Protein AF-F8N5K2-F1 (afdb_monomer)

Structure (mmCIF, N/CA/C/O backbone):
data_AF-F8N5K2-F1
#
_entry.id   AF-F8N5K2-F1
#
loop_
_atom_site.group_PDB
_atom_site.id
_atom_site.type_symbol
_atom_site.label_atom_id
_atom_site.label_alt_id
_atom_site.label_comp_id
_atom_site.label_asym_id
_atom_site.label_entity_id
_atom_site.label_seq_id
_atom_site.pdbx_PDB_ins_code
_atom_site.Cartn_x
_atom_site.Cartn_y
_atom_site.Cartn_z
_atom_site.occupancy
_atom_site.B_iso_or_equiv
_atom_site.auth_seq_id
_atom_site.auth_comp_id
_atom_site.auth_asym_id
_atom_site.auth_atom_id
_atom_site.pdbx_PDB_model_num
ATOM 1 N N . MET A 1 1 ? 37.096 -21.411 -0.081 1.00 42.12 1 MET A N 1
ATOM 2 C CA . MET A 1 1 ? 35.671 -21.009 -0.052 1.00 42.12 1 MET A CA 1
ATOM 3 C C . MET A 1 1 ? 35.555 -19.671 -0.767 1.00 42.12 1 MET A C 1
ATOM 5 O O . MET A 1 1 ? 36.236 -18.747 -0.350 1.00 42.12 1 MET A O 1
ATOM 9 N N . LEU A 1 2 ? 34.796 -19.576 -1.864 1.00 41.06 2 LEU A N 1
ATOM 10 C CA . LEU A 1 2 ? 34.645 -18.312 -2.604 1.00 41.06 2 LEU A CA 1
ATOM 11 C C . LEU A 1 2 ? 33.871 -17.275 -1.761 1.00 41.06 2 LEU A C 1
ATOM 13 O O . LEU A 1 2 ? 32.899 -17.662 -1.101 1.00 41.06 2 LEU A O 1
ATOM 17 N N . PRO A 1 3 ? 34.275 -15.991 -1.763 1.00 46.59 3 PRO A N 1
ATOM 18 C CA . PRO A 1 3 ? 33.660 -14.942 -0.953 1.00 46.59 3 PRO A CA 1
ATOM 19 C C . PRO A 1 3 ? 32.184 -14.699 -1.317 1.00 46.59 3 PRO A C 1
ATOM 21 O O . PRO A 1 3 ? 31.779 -14.737 -2.479 1.00 46.59 3 PRO A O 1
ATOM 24 N N . THR A 1 4 ? 31.361 -14.396 -0.307 1.00 50.34 4 THR A N 1
ATOM 25 C CA . THR A 1 4 ? 29.892 -14.223 -0.381 1.00 50.34 4 THR A CA 1
ATOM 26 C C . THR A 1 4 ? 29.423 -13.220 -1.448 1.00 50.34 4 THR A C 1
ATOM 28 O O . THR A 1 4 ? 28.337 -13.373 -2.006 1.00 50.34 4 THR A O 1
ATOM 31 N N . LYS A 1 5 ? 30.258 -12.228 -1.783 1.00 49.16 5 LYS A N 1
ATOM 32 C CA . LYS A 1 5 ? 29.985 -11.201 -2.802 1.00 49.16 5 LYS A CA 1
ATOM 33 C C . LYS A 1 5 ? 30.043 -11.760 -4.233 1.00 49.16 5 LYS A C 1
ATOM 35 O O . LYS A 1 5 ? 29.192 -11.423 -5.048 1.00 49.16 5 LYS A O 1
ATOM 40 N N . GLU A 1 6 ? 30.981 -12.664 -4.525 1.00 46.34 6 GLU A N 1
ATOM 41 C CA . GLU A 1 6 ? 31.108 -13.303 -5.847 1.00 46.34 6 GLU A CA 1
ATOM 42 C C . GLU A 1 6 ? 29.973 -14.298 -6.109 1.00 46.34 6 GLU A C 1
ATOM 44 O O . GLU A 1 6 ? 29.457 -14.374 -7.223 1.00 46.34 6 GLU A O 1
ATOM 49 N N . ARG A 1 7 ? 29.500 -14.997 -5.066 1.00 46.44 7 ARG A N 1
ATOM 50 C CA . ARG A 1 7 ? 28.319 -15.874 -5.158 1.00 46.44 7 ARG A CA 1
ATOM 51 C C . ARG A 1 7 ? 27.033 -15.107 -5.483 1.00 46.44 7 ARG A C 1
ATOM 53 O O . ARG A 1 7 ? 26.230 -15.602 -6.266 1.00 46.44 7 ARG A O 1
ATOM 60 N N . GLN A 1 8 ? 26.848 -13.906 -4.929 1.00 50.59 8 GLN A N 1
ATOM 61 C CA . GLN A 1 8 ? 25.701 -13.049 -5.262 1.00 50.59 8 GLN A CA 1
ATOM 62 C C . GLN A 1 8 ? 25.769 -12.516 -6.700 1.00 50.59 8 GLN A C 1
ATOM 64 O O . GLN A 1 8 ? 24.761 -12.548 -7.397 1.00 50.59 8 GLN A O 1
ATOM 69 N N . VAL A 1 9 ? 26.947 -12.102 -7.181 1.00 52.88 9 VAL A N 1
ATOM 70 C CA . VAL A 1 9 ? 27.122 -11.622 -8.568 1.00 52.88 9 VAL A CA 1
ATOM 71 C C . VAL A 1 9 ? 26.893 -12.738 -9.598 1.00 52.88 9 VAL A C 1
ATOM 73 O O . VAL A 1 9 ? 26.306 -12.485 -10.647 1.00 52.88 9 VAL A O 1
ATOM 76 N N . LEU A 1 10 ? 27.306 -13.975 -9.296 1.00 51.31 10 LEU A N 1
ATOM 77 C CA . LEU A 1 10 ? 27.068 -15.143 -10.155 1.00 51.31 10 LEU A CA 1
ATOM 78 C C . LEU A 1 10 ? 25.594 -15.585 -10.166 1.00 51.31 10 LEU A C 1
ATOM 80 O O . LEU A 1 10 ? 25.088 -15.976 -11.216 1.00 51.31 10 LEU A O 1
ATOM 84 N N . ALA A 1 11 ? 24.895 -15.498 -9.030 1.00 52.75 11 ALA A N 1
ATOM 85 C CA . ALA A 1 11 ? 23.459 -15.783 -8.949 1.00 52.75 11 ALA A CA 1
ATOM 86 C C . ALA A 1 11 ? 22.611 -14.716 -9.671 1.00 52.75 11 ALA A C 1
ATOM 88 O O . ALA A 1 11 ? 21.637 -15.052 -10.346 1.00 52.75 11 ALA A O 1
ATOM 89 N N . ASP A 1 12 ? 23.024 -13.447 -9.593 1.00 54.62 12 ASP A N 1
ATOM 90 C CA . ASP A 1 12 ? 22.383 -12.314 -10.272 1.00 54.62 12 ASP A CA 1
ATOM 91 C C . ASP A 1 12 ? 22.439 -12.415 -11.810 1.00 54.62 12 ASP A C 1
ATOM 93 O O . ASP A 1 12 ? 21.572 -11.878 -12.492 1.00 54.62 12 ASP A O 1
ATOM 97 N N . ASP A 1 13 ? 23.435 -13.108 -12.372 1.00 61.25 13 ASP A N 1
ATOM 98 C CA . ASP A 1 13 ? 23.540 -13.335 -13.822 1.00 61.25 13 ASP A CA 1
ATOM 99 C C . ASP A 1 13 ? 22.667 -14.486 -14.336 1.00 61.25 13 ASP A C 1
ATOM 101 O O . ASP A 1 13 ? 22.412 -14.575 -15.539 1.00 61.25 13 ASP A O 1
ATOM 105 N N . ALA A 1 14 ? 22.225 -15.379 -13.448 1.00 64.75 14 ALA A N 1
ATOM 106 C CA . ALA A 1 14 ? 21.477 -16.575 -13.818 1.00 64.75 14 ALA A CA 1
ATOM 107 C C . ALA A 1 14 ? 19.953 -16.372 -13.774 1.00 64.75 14 ALA A C 1
ATOM 109 O O . ALA A 1 14 ? 19.229 -17.065 -14.492 1.00 64.75 14 ALA A O 1
ATOM 110 N N . MET A 1 15 ? 19.463 -15.439 -12.952 1.00 81.69 15 MET A N 1
ATOM 111 C CA . MET A 1 15 ? 18.032 -15.222 -12.725 1.00 81.69 15 MET A CA 1
ATOM 112 C C . MET A 1 15 ? 17.470 -14.087 -13.587 1.00 81.69 15 MET A C 1
ATOM 114 O O . MET A 1 15 ? 18.088 -13.036 -13.740 1.00 81.69 15 MET A O 1
ATOM 118 N N . GLU A 1 16 ? 16.262 -14.277 -14.121 1.00 89.19 16 GLU A N 1
ATOM 119 C CA . GLU A 1 16 ? 15.533 -13.196 -14.786 1.00 89.19 16 GLU A CA 1
ATOM 120 C C . GLU A 1 16 ? 15.052 -12.165 -13.765 1.00 89.19 16 GLU A C 1
ATOM 122 O O . GLU A 1 16 ? 14.306 -12.495 -12.841 1.00 89.19 16 GLU A O 1
ATOM 127 N N . GLN A 1 17 ? 15.431 -10.907 -13.972 1.00 92.00 17 GLN A N 1
ATOM 128 C CA . GLN A 1 17 ? 15.022 -9.772 -13.146 1.00 92.00 17 GLN A CA 1
ATOM 129 C C . GLN A 1 17 ? 14.557 -8.624 -14.043 1.00 92.00 17 GLN A C 1
ATOM 131 O O . GLN A 1 1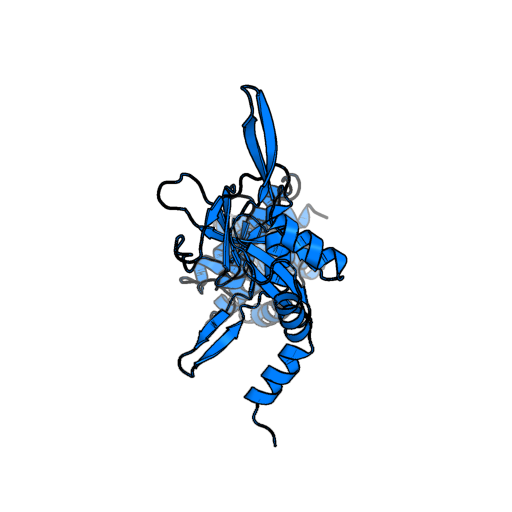7 ? 14.847 -8.604 -15.243 1.00 92.00 17 GLN A O 1
ATOM 136 N N . TRP A 1 18 ? 13.831 -7.661 -13.474 1.00 95.06 18 TRP A N 1
ATOM 137 C CA . TRP A 1 18 ? 13.492 -6.431 -14.183 1.00 95.06 18 TRP A CA 1
ATOM 138 C C . TRP A 1 18 ? 14.654 -5.440 -14.150 1.00 95.06 18 TRP A C 1
ATOM 140 O O . TRP A 1 18 ? 15.177 -5.099 -13.088 1.00 95.06 18 TRP A O 1
ATOM 150 N N . TYR A 1 19 ? 15.003 -4.932 -15.324 1.00 94.69 19 TYR A N 1
ATOM 151 C CA . TYR A 1 19 ? 15.977 -3.875 -15.553 1.00 94.69 19 TYR A CA 1
ATOM 152 C C . TYR A 1 19 ? 15.343 -2.730 -16.342 1.00 94.69 19 TYR A C 1
ATOM 154 O O . TYR A 1 19 ? 14.226 -2.831 -16.857 1.00 94.69 19 TYR A O 1
ATOM 162 N N . VAL A 1 20 ? 16.083 -1.629 -16.449 1.00 94.94 20 VAL A N 1
ATOM 163 C CA . VAL A 1 20 ? 15.631 -0.422 -17.139 1.00 94.94 20 VAL A CA 1
ATOM 164 C C . VAL A 1 20 ? 16.650 -0.003 -18.177 1.00 94.94 20 VAL A C 1
ATOM 166 O O . VAL A 1 20 ? 17.814 0.240 -17.861 1.00 94.94 20 VAL A O 1
ATOM 169 N N . PHE A 1 21 ? 16.192 0.143 -19.409 1.00 95.38 21 PHE A N 1
ATOM 170 C CA . PHE A 1 21 ? 16.928 0.834 -20.448 1.00 95.38 21 PHE A CA 1
ATOM 171 C C . PHE A 1 21 ? 16.571 2.318 -20.451 1.00 95.38 21 PHE A C 1
ATOM 173 O O . PHE A 1 21 ? 15.399 2.687 -20.528 1.00 95.38 21 PHE A O 1
ATOM 180 N N . ALA A 1 22 ? 17.598 3.160 -20.397 1.00 93.12 22 ALA A N 1
ATOM 181 C CA . ALA A 1 22 ? 17.507 4.560 -20.765 1.00 93.12 22 ALA A CA 1
ATOM 182 C C . ALA A 1 22 ? 17.611 4.676 -22.291 1.00 93.12 22 ALA A C 1
ATOM 184 O O . ALA A 1 22 ? 18.547 4.146 -22.898 1.00 93.12 22 ALA A O 1
ATOM 185 N N . VAL A 1 23 ? 16.641 5.358 -22.894 1.00 93.75 23 VAL A N 1
ATOM 186 C CA . VAL A 1 23 ? 16.503 5.511 -24.342 1.00 93.75 23 VAL A CA 1
ATOM 187 C C . VAL A 1 23 ? 16.498 6.987 -24.718 1.00 93.75 23 VAL A C 1
ATOM 189 O O . VAL A 1 23 ? 15.772 7.787 -24.130 1.00 93.75 23 VAL A O 1
ATOM 192 N N . SER A 1 24 ? 17.275 7.344 -25.734 1.00 91.12 24 SER A N 1
ATOM 193 C CA . SER A 1 24 ? 17.323 8.704 -26.280 1.00 91.12 24 SER A CA 1
ATOM 194 C C . SER A 1 24 ? 16.452 8.850 -27.535 1.00 91.12 24 SER A C 1
ATOM 196 O O . SER A 1 24 ? 16.069 7.868 -28.170 1.00 91.12 24 SER A O 1
ATOM 198 N N . TYR A 1 25 ? 16.141 10.095 -27.915 1.00 88.38 25 TYR A N 1
ATOM 199 C CA . TYR A 1 25 ? 15.449 10.440 -29.172 1.00 88.38 25 TYR A CA 1
ATOM 200 C C . TYR A 1 25 ? 14.079 9.773 -29.390 1.00 88.38 25 TYR A C 1
ATOM 202 O O . TYR A 1 25 ? 13.690 9.512 -30.526 1.00 88.38 25 TYR A O 1
ATOM 210 N N . ARG A 1 26 ? 13.325 9.521 -28.311 1.00 86.94 26 ARG A N 1
ATOM 211 C CA . ARG A 1 26 ? 11.970 8.938 -28.358 1.00 86.94 26 ARG A CA 1
ATOM 212 C C . ARG A 1 26 ? 11.887 7.586 -29.090 1.00 86.94 26 ARG A C 1
ATOM 214 O O . ARG A 1 26 ? 10.913 7.278 -29.776 1.00 86.94 26 ARG A O 1
ATOM 221 N N . LYS A 1 27 ? 12.944 6.779 -28.964 1.00 92.38 27 LYS A N 1
ATOM 222 C CA . LYS A 1 27 ? 13.046 5.433 -29.546 1.00 92.38 27 LYS A CA 1
ATOM 223 C C . LYS A 1 27 ? 12.497 4.340 -28.626 1.00 92.38 27 LYS A C 1
ATOM 225 O O . LYS A 1 27 ? 12.848 3.172 -28.791 1.00 92.38 27 LYS A O 1
ATOM 230 N N . GLU A 1 28 ? 11.656 4.679 -27.645 1.00 94.56 28 GLU A N 1
ATOM 231 C CA . GLU A 1 28 ? 11.168 3.729 -26.639 1.00 94.56 28 GLU A CA 1
ATOM 232 C C . GLU A 1 28 ? 10.322 2.633 -27.300 1.00 94.56 28 GLU A C 1
ATOM 234 O O . GLU A 1 28 ? 10.575 1.448 -27.097 1.00 94.56 28 GLU A O 1
ATOM 239 N N . ILE A 1 29 ? 9.368 3.016 -28.157 1.00 93.06 29 ILE A N 1
ATOM 240 C CA . ILE A 1 29 ? 8.475 2.072 -28.852 1.00 93.06 29 ILE A CA 1
ATOM 241 C C . ILE A 1 29 ? 9.270 1.141 -29.777 1.00 93.06 29 ILE A C 1
ATOM 243 O O . ILE A 1 29 ? 9.044 -0.068 -29.766 1.00 93.06 29 ILE A O 1
ATOM 247 N N . GLU A 1 30 ? 10.221 1.685 -30.544 1.00 94.19 30 GLU A N 1
ATOM 248 C CA . GLU A 1 30 ? 11.096 0.897 -31.425 1.00 94.19 30 GLU A CA 1
ATOM 249 C C . GLU A 1 30 ? 11.942 -0.096 -30.615 1.00 94.19 30 GLU A C 1
ATOM 251 O O . GLU A 1 30 ? 11.976 -1.282 -30.942 1.00 94.19 30 GLU A O 1
ATOM 256 N N . THR A 1 31 ? 12.534 0.361 -29.506 1.00 94.31 31 THR A N 1
ATOM 257 C CA . THR A 1 31 ? 13.299 -0.482 -28.575 1.00 94.31 31 THR A CA 1
ATOM 258 C C . THR A 1 31 ? 12.445 -1.614 -28.005 1.00 94.31 31 THR A C 1
ATOM 260 O O . THR A 1 31 ? 12.863 -2.769 -28.034 1.00 94.31 31 THR A O 1
ATOM 263 N N . ARG A 1 32 ? 11.231 -1.320 -27.514 1.00 94.88 32 ARG A N 1
ATOM 264 C CA . ARG A 1 32 ? 10.306 -2.343 -26.993 1.00 94.88 32 ARG A CA 1
ATOM 265 C C . ARG A 1 32 ? 9.954 -3.371 -28.062 1.00 94.88 32 ARG A C 1
ATOM 267 O O . ARG A 1 32 ? 9.923 -4.562 -27.762 1.00 94.88 32 ARG A O 1
ATOM 274 N N . ASN A 1 33 ? 9.687 -2.929 -29.289 1.00 95.06 33 ASN A N 1
ATOM 275 C CA . ASN A 1 33 ? 9.345 -3.830 -30.384 1.00 95.06 33 ASN A CA 1
ATOM 276 C C . ASN A 1 33 ? 10.531 -4.745 -30.739 1.00 95.06 33 ASN A C 1
ATOM 278 O O . ASN A 1 33 ? 10.329 -5.945 -30.902 1.00 95.06 33 ASN A O 1
ATOM 282 N N . GLU A 1 34 ? 11.763 -4.221 -30.788 1.00 95.56 34 GLU A N 1
ATOM 283 C CA . GLU A 1 34 ? 12.964 -5.036 -31.034 1.00 95.56 34 GLU A CA 1
ATOM 284 C C . GLU A 1 34 ? 13.225 -6.036 -29.894 1.00 95.56 34 GLU A C 1
ATOM 286 O O . GLU A 1 34 ? 13.521 -7.201 -30.157 1.00 95.56 34 GLU A O 1
ATOM 291 N N . LEU A 1 35 ? 13.066 -5.611 -28.636 1.00 94.81 35 LEU A N 1
ATOM 292 C CA . LEU A 1 35 ? 13.170 -6.485 -27.462 1.00 94.81 35 LEU A CA 1
ATOM 293 C C . LEU A 1 35 ? 12.152 -7.629 -27.518 1.00 94.81 35 LEU A C 1
ATOM 295 O O . LEU A 1 35 ? 12.515 -8.791 -27.345 1.00 94.81 35 LEU A O 1
ATOM 299 N N . THR A 1 36 ? 10.891 -7.302 -27.805 1.00 94.56 36 THR A N 1
ATOM 300 C CA . THR A 1 36 ? 9.798 -8.284 -27.863 1.00 94.56 36 THR A CA 1
ATOM 301 C C . THR A 1 36 ? 10.000 -9.266 -29.016 1.00 94.56 36 THR A C 1
ATOM 303 O O . THR A 1 36 ? 9.809 -10.465 -28.840 1.00 94.56 36 THR A O 1
ATOM 306 N N . ALA A 1 37 ? 10.470 -8.792 -30.177 1.00 94.69 37 ALA A N 1
ATOM 307 C CA . ALA A 1 37 ? 10.792 -9.645 -31.323 1.00 94.69 37 ALA A CA 1
ATOM 308 C C . ALA A 1 37 ? 11.917 -10.652 -31.027 1.00 94.69 37 ALA A C 1
ATOM 310 O O . ALA A 1 37 ? 11.973 -11.712 -31.642 1.00 94.69 37 ALA A O 1
ATOM 311 N N . ARG A 1 38 ? 12.802 -10.337 -30.074 1.00 91.81 38 ARG A N 1
ATOM 312 C CA . ARG A 1 38 ? 13.864 -11.234 -29.597 1.00 91.81 38 ARG A CA 1
ATOM 313 C C . ARG A 1 38 ? 13.452 -12.079 -28.383 1.00 91.81 38 ARG A C 1
ATOM 315 O O . ARG A 1 38 ? 14.297 -12.758 -27.811 1.00 91.81 38 ARG A O 1
ATOM 322 N N . GLY A 1 39 ? 12.177 -12.046 -27.990 1.00 92.31 39 GLY A N 1
ATOM 323 C CA . GLY A 1 39 ? 11.621 -12.872 -26.915 1.00 92.31 39 GLY A CA 1
ATOM 324 C C . GLY A 1 39 ? 11.718 -12.276 -25.508 1.00 92.31 39 GLY A C 1
ATOM 325 O O . GLY A 1 39 ? 11.320 -12.932 -24.547 1.00 92.31 39 GLY A O 1
ATOM 326 N N . PHE A 1 40 ? 12.202 -11.040 -25.348 1.00 94.19 40 PHE A N 1
ATOM 327 C CA . PHE A 1 40 ? 12.228 -10.388 -24.037 1.00 94.19 40 PHE A CA 1
ATOM 328 C C . PHE A 1 40 ? 10.854 -9.838 -23.653 1.00 94.19 40 PHE A C 1
ATOM 330 O O . PHE A 1 40 ? 10.118 -9.294 -24.479 1.00 94.19 40 PHE A O 1
ATOM 337 N N . ARG A 1 41 ? 10.539 -9.883 -22.356 1.00 94.44 41 ARG A N 1
ATOM 338 C CA . ARG A 1 41 ? 9.363 -9.204 -21.803 1.00 94.44 41 ARG A CA 1
ATOM 339 C C . ARG A 1 41 ? 9.690 -7.727 -21.599 1.00 94.44 41 ARG A C 1
ATOM 341 O O . ARG A 1 41 ? 10.439 -7.393 -20.686 1.00 94.44 41 ARG A O 1
ATOM 348 N N . ALA A 1 42 ? 9.141 -6.856 -22.443 1.00 95.00 42 ALA A N 1
ATOM 349 C CA . ALA A 1 42 ? 9.356 -5.411 -22.386 1.00 95.00 42 ALA A CA 1
ATOM 350 C C . ALA A 1 42 ? 8.057 -4.651 -22.079 1.00 95.00 42 ALA A C 1
ATOM 352 O O . ALA A 1 42 ? 6.993 -4.974 -22.602 1.00 95.00 42 ALA A O 1
ATOM 353 N N . TYR A 1 43 ? 8.152 -3.610 -21.256 1.00 94.50 43 TYR A N 1
ATOM 354 C CA . TYR A 1 43 ? 7.030 -2.787 -20.821 1.00 94.50 43 TYR A CA 1
ATOM 355 C C . TYR A 1 43 ? 7.377 -1.297 -20.902 1.00 94.50 43 TYR A C 1
ATOM 357 O O . TYR A 1 43 ? 8.471 -0.865 -20.536 1.00 94.50 43 TYR A O 1
ATOM 365 N N . ILE A 1 44 ? 6.415 -0.505 -21.373 1.00 93.19 44 ILE A N 1
ATOM 366 C CA . ILE A 1 44 ? 6.458 0.958 -21.378 1.00 93.19 44 ILE A CA 1
ATOM 367 C C . ILE A 1 44 ? 5.091 1.426 -20.877 1.00 93.19 44 ILE A C 1
ATOM 369 O O . ILE A 1 44 ? 4.094 1.040 -21.488 1.00 93.19 44 ILE A O 1
ATOM 373 N N . PRO A 1 45 ? 5.014 2.251 -19.818 1.00 90.50 45 PRO A N 1
ATOM 374 C CA . PRO A 1 45 ? 3.749 2.852 -19.420 1.00 90.50 45 PRO A CA 1
ATOM 375 C C . PRO A 1 45 ? 3.293 3.815 -20.519 1.00 90.50 45 PRO A C 1
ATOM 377 O O . PRO A 1 45 ? 4.067 4.670 -20.952 1.00 90.50 45 PRO A O 1
ATOM 380 N N . MET A 1 46 ? 2.055 3.681 -20.988 1.00 89.44 46 MET A N 1
ATOM 381 C CA . MET A 1 46 ? 1.511 4.475 -22.093 1.00 89.44 46 MET A CA 1
ATOM 382 C C . MET A 1 46 ? 0.389 5.392 -21.600 1.00 89.44 46 MET A C 1
ATOM 384 O O . MET A 1 46 ? -0.346 5.045 -20.684 1.00 89.44 46 MET A O 1
ATOM 388 N N . ARG A 1 47 ? 0.226 6.558 -22.229 1.00 84.75 47 ARG A N 1
ATOM 389 C CA . ARG A 1 47 ? -0.898 7.470 -21.974 1.00 84.75 47 ARG A CA 1
ATOM 390 C C . ARG A 1 47 ? -1.440 8.055 -23.268 1.00 84.75 47 ARG A C 1
ATOM 392 O O . ARG A 1 47 ? -0.695 8.261 -24.229 1.00 84.75 47 ARG A O 1
ATOM 399 N N . TYR A 1 48 ? -2.726 8.381 -23.281 1.00 84.56 48 TYR A N 1
ATOM 400 C CA . TYR A 1 48 ? -3.324 9.124 -24.385 1.00 84.56 48 TYR A CA 1
ATOM 401 C C . TYR A 1 48 ? -2.994 10.614 -24.267 1.00 84.56 48 TYR A C 1
ATOM 403 O O . TYR A 1 48 ? -3.222 11.241 -23.234 1.00 84.56 48 TYR A O 1
ATOM 411 N N . CYS A 1 49 ? -2.479 11.199 -25.344 1.00 76.69 49 CYS A N 1
ATOM 412 C CA . CYS A 1 49 ? -2.271 12.637 -25.481 1.00 76.69 49 CYS A CA 1
ATOM 413 C C . CYS A 1 49 ? -3.059 13.160 -26.687 1.00 76.69 49 CYS A C 1
ATOM 415 O O . CYS A 1 49 ? -3.140 12.504 -27.727 1.00 76.69 49 CYS A O 1
ATOM 417 N N . LEU A 1 50 ? -3.655 14.347 -26.553 1.00 80.00 50 LEU A N 1
ATOM 418 C CA . LEU A 1 50 ? -4.279 15.048 -27.675 1.00 80.00 50 LEU A CA 1
ATOM 419 C C . LEU A 1 50 ? -3.192 15.788 -28.449 1.00 80.00 50 LEU A C 1
ATOM 421 O O . LEU A 1 50 ? -2.548 16.685 -27.907 1.00 80.00 50 LE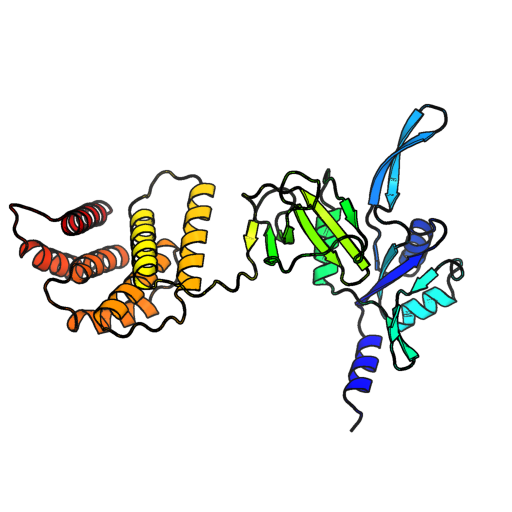U A O 1
ATOM 425 N N . HIS A 1 51 ? -3.001 15.426 -29.713 1.00 75.69 51 HIS A N 1
ATOM 426 C CA . HIS A 1 51 ? -2.071 16.106 -30.604 1.00 75.69 51 HIS A CA 1
ATOM 427 C C . HIS A 1 51 ? -2.836 16.791 -31.737 1.00 75.69 51 HIS A C 1
ATOM 429 O O . HIS A 1 51 ? -3.792 16.229 -32.269 1.00 75.69 51 HIS A O 1
ATOM 435 N N . SER A 1 52 ? -2.449 18.020 -32.081 1.00 72.75 52 SER A N 1
ATOM 436 C CA . SER A 1 52 ? -3.040 18.754 -33.203 1.00 72.75 52 SER A CA 1
ATOM 437 C C . SER A 1 52 ? -2.137 18.582 -34.415 1.00 72.75 52 SER A C 1
ATOM 439 O O . SER A 1 52 ? -1.051 19.155 -34.457 1.00 72.75 52 SER A O 1
ATOM 441 N N . VAL A 1 53 ? -2.569 17.775 -35.381 1.00 76.19 53 VAL A N 1
ATOM 442 C CA . VAL A 1 53 ? -1.863 17.592 -36.656 1.00 76.19 53 VAL A CA 1
ATOM 443 C C . VAL A 1 53 ? -2.742 18.195 -37.743 1.00 76.19 53 VAL A C 1
ATOM 445 O O . VAL A 1 53 ? -3.889 17.783 -37.910 1.00 76.19 53 VAL A O 1
ATOM 448 N N . GLY A 1 54 ? -2.244 19.226 -38.433 1.00 73.00 54 GLY A N 1
ATOM 449 C CA . GLY A 1 54 ? -2.994 19.906 -39.498 1.00 73.00 54 GLY A CA 1
ATOM 450 C C . GLY A 1 54 ? -4.332 20.510 -39.042 1.00 73.00 54 GLY A C 1
ATOM 451 O O . GLY A 1 54 ? -5.304 20.480 -39.789 1.00 73.00 54 GLY A O 1
ATOM 452 N N . GLY A 1 55 ? -4.421 20.987 -37.794 1.00 79.81 55 GLY A N 1
ATOM 453 C CA . GLY A 1 55 ? -5.639 21.589 -37.231 1.00 79.81 55 GLY A CA 1
ATOM 454 C C . GLY A 1 55 ? -6.679 20.597 -36.687 1.00 79.81 55 GLY A C 1
ATOM 455 O O . GLY A 1 55 ? -7.643 21.025 -36.054 1.00 79.81 55 GLY A O 1
ATOM 456 N N . LYS A 1 56 ? -6.486 19.280 -36.857 1.00 79.75 56 LYS A N 1
ATOM 457 C CA . LYS A 1 56 ? -7.356 18.243 -36.274 1.00 79.75 56 LYS A CA 1
ATOM 458 C C . LYS A 1 56 ? -6.731 17.651 -35.009 1.00 79.75 56 LYS A C 1
ATOM 460 O O . LYS A 1 56 ? -5.609 17.141 -35.031 1.00 79.75 56 LYS A O 1
ATOM 465 N N . LYS A 1 57 ? -7.476 17.689 -33.897 1.00 81.69 57 LYS A N 1
ATOM 466 C CA . LYS A 1 57 ? -7.083 17.063 -32.624 1.00 81.69 57 LYS A CA 1
ATOM 467 C C . LYS A 1 57 ? -7.282 15.550 -32.713 1.00 81.69 57 LYS A C 1
ATOM 469 O O . LYS A 1 57 ? -8.414 15.078 -32.702 1.00 81.69 57 LYS A O 1
ATOM 474 N N . THR A 1 58 ? -6.188 14.802 -32.764 1.00 83.19 58 THR A N 1
ATOM 475 C CA . THR A 1 58 ? -6.190 13.334 -32.779 1.00 83.19 58 THR A CA 1
ATOM 476 C C . THR A 1 58 ? -5.662 12.811 -31.444 1.00 83.19 58 THR A C 1
ATOM 478 O O . THR A 1 58 ? -4.701 13.352 -30.893 1.00 83.19 58 THR A O 1
ATOM 481 N N . ARG A 1 59 ? -6.295 11.767 -30.894 1.00 82.38 59 ARG A N 1
ATOM 482 C CA . ARG A 1 59 ? -5.785 11.059 -29.710 1.00 82.38 59 ARG A CA 1
ATOM 483 C C . ARG A 1 59 ? -4.657 10.130 -30.144 1.00 82.38 59 ARG A C 1
ATOM 485 O O . ARG A 1 59 ? -4.887 9.227 -30.939 1.00 82.38 59 ARG A O 1
ATOM 492 N N . GLN A 1 60 ? -3.458 10.338 -29.612 1.00 84.69 60 GLN A N 1
ATOM 493 C CA . GLN A 1 60 ? -2.299 9.492 -29.877 1.00 84.69 60 GLN A CA 1
ATOM 494 C C . GLN A 1 60 ? -1.802 8.865 -28.576 1.00 84.69 60 GLN A C 1
ATOM 496 O O . GLN A 1 60 ? -1.713 9.539 -27.549 1.00 84.69 60 GLN A O 1
ATOM 501 N N . LEU A 1 61 ? -1.471 7.576 -28.626 1.00 85.81 61 LEU A N 1
ATOM 502 C CA . LEU A 1 61 ? -0.864 6.867 -27.508 1.00 85.81 61 LEU A CA 1
ATOM 503 C C . LEU A 1 61 ? 0.647 7.139 -27.497 1.00 85.81 61 LEU A C 1
ATOM 505 O O . LEU A 1 61 ? 1.330 6.883 -28.488 1.00 85.81 61 LEU A O 1
ATOM 509 N N . GLN A 1 62 ? 1.167 7.672 -26.394 1.00 88.00 62 GLN A N 1
ATOM 510 C CA . GLN A 1 62 ? 2.583 8.023 -26.240 1.00 88.00 62 GLN A CA 1
ATOM 511 C C . GLN A 1 62 ? 3.138 7.476 -24.916 1.00 88.00 62 GLN A C 1
ATOM 513 O O . GLN A 1 62 ? 2.359 7.282 -23.978 1.00 88.00 62 GLN A O 1
ATOM 518 N N . PRO A 1 63 ? 4.461 7.240 -24.805 1.00 89.69 63 PRO A N 1
ATOM 519 C CA . PRO A 1 63 ? 5.083 6.879 -23.537 1.00 89.69 63 PRO A CA 1
ATOM 520 C C . PRO A 1 63 ? 4.744 7.898 -22.442 1.00 89.69 63 PRO A C 1
ATOM 522 O O . PRO A 1 63 ? 4.908 9.108 -22.615 1.00 89.69 63 PRO A O 1
ATOM 525 N N . ALA A 1 64 ? 4.244 7.404 -21.314 1.00 87.19 64 ALA A N 1
ATOM 526 C CA . ALA A 1 64 ? 3.868 8.217 -20.167 1.00 87.19 64 ALA A CA 1
ATOM 527 C C . ALA A 1 64 ? 5.100 8.744 -19.418 1.00 87.19 64 ALA A C 1
ATOM 529 O O . ALA A 1 64 ? 5.081 9.867 -18.912 1.00 87.19 64 ALA A O 1
ATOM 530 N N . ILE A 1 65 ? 6.186 7.963 -19.433 1.00 87.50 65 ILE A N 1
ATOM 531 C CA . ILE A 1 65 ? 7.517 8.375 -18.994 1.00 87.50 65 ILE A CA 1
ATOM 532 C C . ILE A 1 65 ? 8.448 8.335 -20.203 1.00 87.50 65 ILE A C 1
ATOM 534 O O . ILE A 1 65 ? 8.611 7.292 -20.835 1.00 87.50 65 ILE A O 1
ATOM 538 N N . ALA A 1 66 ? 9.050 9.475 -20.530 1.00 86.62 66 ALA A N 1
ATOM 539 C CA . ALA A 1 66 ? 9.977 9.570 -21.649 1.00 86.62 66 ALA A CA 1
ATOM 540 C C . ALA A 1 66 ? 11.320 8.904 -21.318 1.00 86.62 66 ALA A C 1
ATOM 542 O O . ALA A 1 66 ? 11.843 9.043 -20.212 1.00 86.62 66 ALA A O 1
ATOM 543 N N . GLY A 1 67 ? 11.890 8.226 -22.309 1.00 90.44 67 GLY A N 1
ATOM 544 C CA . GLY A 1 67 ? 13.242 7.686 -22.282 1.00 90.44 67 GLY A CA 1
ATOM 545 C C . GLY A 1 67 ? 13.454 6.467 -21.392 1.00 90.44 67 GLY A C 1
ATOM 546 O O . GLY A 1 67 ? 14.605 6.154 -21.107 1.00 90.44 67 GLY A O 1
ATOM 547 N N . LEU A 1 68 ? 12.398 5.779 -20.944 1.00 93.25 68 LEU A N 1
ATOM 548 C CA . LEU A 1 68 ? 12.515 4.564 -20.134 1.00 93.25 68 LEU A CA 1
ATOM 549 C C . LEU A 1 68 ? 11.806 3.380 -20.793 1.00 93.25 68 LEU A C 1
ATOM 551 O O . LEU A 1 68 ? 10.640 3.473 -21.174 1.00 93.25 68 LEU A O 1
ATOM 555 N N . VAL A 1 69 ? 12.503 2.245 -20.861 1.00 95.25 69 VAL A N 1
ATOM 556 C CA . VAL A 1 69 ? 11.938 0.950 -21.257 1.00 95.25 69 VAL A CA 1
ATOM 557 C C . VAL A 1 69 ? 12.266 -0.073 -20.180 1.00 95.25 69 VAL A C 1
ATOM 559 O O . VAL A 1 69 ? 13.434 -0.320 -19.882 1.00 95.25 69 VAL A O 1
ATOM 562 N N . PHE A 1 70 ? 11.233 -0.664 -19.588 1.00 95.69 70 PHE A N 1
ATOM 563 C CA . PHE A 1 70 ? 11.373 -1.710 -18.582 1.00 95.69 70 PHE A CA 1
ATOM 564 C C . PHE A 1 70 ? 11.480 -3.057 -19.281 1.00 95.69 70 PHE A C 1
ATOM 566 O O . PHE A 1 70 ? 10.711 -3.335 -20.199 1.00 95.69 70 PHE A O 1
ATOM 573 N N . VAL A 1 71 ? 12.417 -3.901 -18.866 1.00 96.00 71 VAL A N 1
ATOM 574 C CA . VAL A 1 71 ? 12.641 -5.202 -19.499 1.00 96.00 71 VAL A CA 1
ATOM 575 C C . VAL A 1 71 ? 12.952 -6.266 -18.459 1.00 96.00 71 VAL A C 1
ATOM 577 O O . VAL A 1 71 ? 13.736 -6.026 -17.546 1.00 96.00 71 VAL A O 1
ATOM 580 N N . ARG A 1 72 ? 12.353 -7.447 -18.599 1.00 95.06 72 ARG A N 1
ATOM 581 C CA . ARG A 1 72 ? 12.669 -8.622 -17.789 1.00 95.06 72 ARG A CA 1
ATOM 582 C C . ARG A 1 72 ? 13.543 -9.582 -18.586 1.00 95.06 72 ARG A C 1
ATOM 584 O O . ARG A 1 72 ? 13.181 -9.973 -19.695 1.00 95.06 72 ARG A O 1
ATOM 591 N N . GLY A 1 73 ? 14.673 -9.964 -18.006 1.00 93.19 73 GLY A N 1
ATOM 592 C CA . GLY A 1 73 ? 15.624 -10.891 -18.614 1.00 93.19 73 GLY A CA 1
ATOM 593 C C . GLY A 1 73 ? 16.851 -11.095 -17.734 1.00 93.19 73 GLY A C 1
ATOM 594 O O . GLY A 1 73 ? 16.946 -10.521 -16.647 1.00 93.19 73 GLY A O 1
ATOM 595 N N . LYS A 1 74 ? 17.793 -11.919 -18.194 1.00 92.69 74 LYS A N 1
ATOM 596 C CA . LYS A 1 74 ? 19.100 -12.056 -17.541 1.00 92.69 74 LYS A CA 1
ATOM 597 C C . LYS A 1 74 ? 19.990 -10.887 -17.934 1.00 92.69 74 LYS A C 1
ATOM 599 O O . LYS A 1 74 ? 19.972 -10.433 -19.078 1.00 92.69 74 LYS A O 1
ATOM 604 N N . ARG A 1 75 ? 20.819 -10.421 -17.001 1.00 90.44 75 ARG A N 1
ATOM 605 C CA . ARG A 1 75 ? 21.704 -9.270 -17.228 1.00 90.44 75 ARG A CA 1
ATOM 606 C C . ARG A 1 75 ? 22.594 -9.435 -18.463 1.00 90.44 75 ARG A C 1
ATOM 608 O O . ARG A 1 75 ? 22.712 -8.491 -19.239 1.00 90.44 75 ARG A O 1
ATOM 615 N N . LYS A 1 76 ? 23.209 -10.609 -18.638 1.00 90.38 76 LYS A N 1
ATOM 616 C CA . LYS A 1 76 ? 24.096 -10.903 -19.777 1.00 90.38 76 LYS A CA 1
ATOM 617 C C . LYS A 1 76 ? 23.362 -10.752 -21.107 1.00 90.38 76 LYS A C 1
ATOM 619 O O . LYS A 1 76 ? 23.772 -9.940 -21.926 1.00 90.38 76 LYS A O 1
ATOM 624 N N . ASP A 1 77 ? 22.211 -11.402 -21.235 1.00 93.19 77 ASP A N 1
ATOM 625 C CA . ASP A 1 77 ? 21.390 -11.365 -22.448 1.00 93.19 77 ASP A CA 1
ATOM 626 C C . ASP A 1 77 ? 20.937 -9.934 -22.796 1.00 93.19 77 ASP A C 1
ATOM 628 O O . ASP A 1 77 ? 20.876 -9.554 -23.965 1.00 93.19 77 ASP A O 1
ATOM 632 N N . LEU A 1 78 ? 20.662 -9.100 -21.785 1.00 92.81 78 LEU A N 1
ATOM 633 C CA . LEU A 1 78 ? 20.309 -7.690 -21.983 1.00 92.81 78 LEU A CA 1
ATOM 634 C C . LEU A 1 78 ? 21.506 -6.829 -22.412 1.00 92.81 78 LEU A C 1
ATOM 636 O O . LEU A 1 78 ? 21.349 -5.911 -23.220 1.00 92.81 78 LEU A O 1
ATOM 640 N N . LEU A 1 79 ? 22.707 -7.106 -21.901 1.00 92.38 79 LEU A N 1
ATOM 641 C CA . LEU A 1 79 ? 23.932 -6.442 -22.357 1.00 92.38 79 LEU A CA 1
ATOM 642 C C . LEU A 1 79 ? 24.281 -6.851 -23.792 1.00 92.38 79 LEU A C 1
ATOM 644 O O . LEU A 1 79 ? 24.627 -5.992 -24.606 1.00 92.38 79 LEU A O 1
ATOM 648 N N . ASP A 1 80 ? 24.104 -8.126 -24.126 1.00 92.94 80 ASP A N 1
ATOM 649 C CA . ASP A 1 80 ? 24.283 -8.642 -25.482 1.00 92.94 80 ASP A CA 1
ATOM 650 C C . ASP A 1 80 ? 23.261 -8.027 -26.440 1.00 92.94 80 ASP A C 1
ATOM 652 O O . ASP A 1 80 ? 23.621 -7.563 -27.527 1.00 92.94 80 ASP A O 1
ATOM 656 N N . PHE A 1 81 ? 21.998 -7.912 -26.017 1.00 93.44 81 PHE A N 1
ATOM 657 C CA . PHE A 1 81 ? 20.978 -7.165 -26.750 1.00 93.44 81 PHE A CA 1
ATOM 658 C C . PHE A 1 81 ? 21.422 -5.726 -27.009 1.00 93.44 81 PHE A C 1
ATOM 660 O O . PHE A 1 81 ? 21.392 -5.270 -28.151 1.00 93.44 81 PHE A O 1
ATOM 667 N N . ARG A 1 82 ? 21.882 -5.017 -25.973 1.00 92.12 82 ARG A N 1
ATOM 668 C CA . ARG A 1 82 ? 22.327 -3.625 -26.098 1.00 92.12 82 ARG A CA 1
ATOM 669 C C . ARG A 1 82 ? 23.453 -3.477 -27.120 1.00 92.12 82 ARG A C 1
ATOM 671 O O . ARG A 1 82 ? 23.420 -2.547 -27.917 1.00 92.12 82 ARG A O 1
ATOM 678 N N . ASN A 1 83 ? 24.415 -4.396 -27.135 1.00 90.69 83 ASN A N 1
ATOM 679 C CA . ASN A 1 83 ? 25.561 -4.336 -28.044 1.00 90.69 83 ASN A CA 1
ATOM 680 C C . ASN A 1 83 ? 25.212 -4.735 -29.489 1.00 90.69 83 ASN A C 1
ATOM 682 O O . ASN A 1 83 ? 25.823 -4.228 -30.432 1.00 90.69 83 ASN A O 1
ATOM 686 N N . THR A 1 84 ? 24.227 -5.617 -29.674 1.00 92.00 84 THR A N 1
ATOM 687 C CA . THR A 1 84 ? 23.815 -6.153 -30.987 1.00 92.00 84 THR A CA 1
ATOM 688 C C . THR A 1 84 ? 22.586 -5.460 -31.583 1.00 92.00 84 THR A C 1
ATOM 690 O O . THR A 1 84 ? 22.226 -5.721 -32.732 1.00 92.00 84 THR A O 1
ATOM 693 N N . SER A 1 85 ? 21.906 -4.598 -30.827 1.00 91.19 85 SER A N 1
ATOM 694 C CA . SER A 1 85 ? 20.725 -3.866 -31.287 1.00 91.19 85 SER A CA 1
ATOM 695 C C . SER A 1 85 ? 21.073 -2.862 -32.388 1.00 91.19 85 SER A C 1
ATOM 697 O O . SER A 1 85 ? 22.152 -2.253 -32.422 1.00 91.19 85 SER A O 1
ATOM 699 N N . LYS A 1 86 ? 20.111 -2.644 -33.290 1.00 90.94 86 LYS A N 1
ATOM 700 C CA . LYS A 1 86 ? 20.170 -1.557 -34.280 1.00 90.94 86 LYS A CA 1
ATOM 701 C C . LYS A 1 86 ? 20.141 -0.177 -33.610 1.00 90.94 86 LYS A C 1
ATOM 703 O O . LYS A 1 86 ? 20.632 0.793 -34.177 1.00 90.94 86 LYS A O 1
ATOM 708 N N . LEU A 1 87 ? 19.618 -0.103 -32.386 1.00 90.75 87 LEU A N 1
ATOM 709 C CA . LEU A 1 87 ? 19.453 1.106 -31.582 1.00 90.75 87 LEU A CA 1
ATOM 710 C C . LEU A 1 87 ? 20.559 1.285 -30.529 1.00 90.75 87 LEU A C 1
ATOM 712 O O . LEU A 1 87 ? 20.418 2.133 -29.651 1.00 90.75 87 LEU A O 1
ATOM 716 N N . ARG A 1 88 ? 21.670 0.534 -30.605 1.00 89.38 88 ARG A N 1
ATOM 717 C CA . ARG A 1 88 ? 22.741 0.520 -29.583 1.00 89.38 88 ARG A CA 1
ATOM 718 C C . ARG A 1 88 ? 23.257 1.905 -29.166 1.00 89.38 88 ARG A C 1
ATOM 720 O O . ARG A 1 88 ? 23.564 2.119 -28.000 1.00 89.38 88 ARG A O 1
ATOM 727 N N . ASN A 1 89 ? 23.316 2.855 -30.105 1.00 90.31 89 ASN A N 1
ATOM 728 C CA . ASN A 1 89 ? 23.806 4.220 -29.864 1.00 90.31 89 ASN A CA 1
ATOM 729 C C . ASN A 1 89 ? 22.814 5.081 -29.066 1.00 90.31 89 ASN A C 1
ATOM 731 O O . ASN A 1 89 ? 23.170 6.140 -28.558 1.00 90.31 89 ASN A O 1
ATOM 735 N N . TYR A 1 90 ? 21.566 4.631 -28.966 1.00 90.25 90 TYR A N 1
ATOM 736 C CA . TYR A 1 90 ? 20.467 5.325 -28.306 1.00 90.25 90 TYR A CA 1
ATOM 737 C C . TYR A 1 90 ? 19.998 4.597 -27.045 1.00 90.25 90 TYR A C 1
ATOM 739 O O . TYR A 1 90 ? 19.005 5.017 -26.458 1.00 90.25 90 TYR A O 1
ATOM 747 N N . LEU A 1 91 ? 20.690 3.522 -26.646 1.00 90.81 91 LEU A N 1
ATOM 748 C CA . LEU A 1 91 ? 20.264 2.591 -25.610 1.00 90.81 91 LEU A CA 1
ATOM 749 C C . LEU A 1 91 ? 21.366 2.360 -24.568 1.00 90.81 91 LEU A C 1
ATOM 751 O O . LEU A 1 91 ? 22.457 1.864 -24.868 1.00 90.81 91 LEU A O 1
ATOM 755 N N . PHE A 1 92 ? 21.045 2.630 -23.307 1.00 92.00 92 PHE A N 1
ATOM 756 C CA . PHE A 1 92 ? 21.950 2.400 -22.183 1.00 92.00 92 PHE A CA 1
ATOM 757 C C . PHE A 1 92 ? 21.225 1.652 -21.072 1.00 92.00 92 PHE A C 1
ATOM 759 O O . PHE A 1 92 ? 20.146 2.059 -20.649 1.00 92.00 92 PHE A O 1
ATOM 766 N N . LEU A 1 93 ? 21.800 0.548 -20.588 1.00 92.44 93 LEU A N 1
ATOM 767 C CA . LEU A 1 93 ? 21.253 -0.152 -19.427 1.00 92.44 93 LEU A CA 1
ATOM 768 C C . LEU A 1 93 ? 21.534 0.699 -18.184 1.00 92.44 93 LEU A C 1
ATOM 770 O O . LEU A 1 93 ? 22.693 0.990 -17.889 1.00 92.44 93 LEU A O 1
ATOM 774 N N . LYS A 1 94 ? 20.485 1.149 -17.491 1.00 91.38 94 LYS A N 1
ATOM 775 C CA . LYS A 1 94 ? 20.600 2.128 -16.404 1.00 91.38 94 LYS A CA 1
ATOM 776 C C . LYS A 1 94 ? 21.406 1.531 -15.241 1.00 91.38 94 LYS A C 1
ATOM 778 O O . LYS A 1 94 ? 21.115 0.433 -14.762 1.00 91.38 94 LYS A O 1
ATOM 783 N N . SER A 1 95 ? 22.419 2.261 -14.783 1.00 90.44 95 SER A N 1
ATOM 784 C CA . SER A 1 95 ? 23.345 1.832 -13.730 1.00 90.44 95 SER A CA 1
ATOM 785 C C . SER A 1 95 ? 23.891 3.015 -12.939 1.00 90.44 95 SER A C 1
ATOM 787 O O . SER A 1 95 ? 24.005 4.115 -13.475 1.00 90.44 95 SER A O 1
ATOM 789 N N . HIS A 1 96 ? 24.304 2.765 -11.701 1.00 85.56 96 HIS A N 1
ATOM 790 C CA . HIS A 1 96 ? 25.073 3.700 -10.885 1.00 85.56 96 HIS A CA 1
ATOM 791 C C . HIS A 1 96 ? 26.560 3.359 -10.949 1.00 85.56 96 HIS A C 1
ATOM 793 O O . HIS A 1 96 ? 26.927 2.185 -10.866 1.00 85.56 96 HIS A O 1
ATOM 799 N N . LEU A 1 97 ? 27.405 4.382 -11.068 1.00 87.19 97 LEU A N 1
ATOM 800 C CA . LEU A 1 97 ? 28.841 4.236 -10.859 1.00 87.19 97 LEU A CA 1
ATOM 801 C C . LEU A 1 97 ? 29.108 4.216 -9.354 1.00 87.19 97 LEU A C 1
ATOM 803 O O . LEU A 1 97 ? 28.767 5.159 -8.642 1.00 87.19 97 LEU A O 1
ATOM 807 N N . MET A 1 98 ? 29.672 3.116 -8.874 1.00 87.25 98 MET A N 1
ATOM 808 C CA . MET A 1 98 ? 30.008 2.925 -7.470 1.00 87.25 98 MET A CA 1
ATOM 809 C C . MET A 1 98 ? 31.394 3.513 -7.170 1.00 87.25 98 MET A C 1
ATOM 811 O O . MET A 1 98 ? 32.208 3.724 -8.068 1.00 87.25 98 MET A O 1
ATOM 815 N N . SER A 1 99 ? 31.686 3.754 -5.891 1.00 83.19 99 SER A N 1
ATOM 816 C CA . SER A 1 99 ? 32.971 4.311 -5.437 1.00 83.19 99 SER A CA 1
ATOM 817 C C . SER A 1 99 ? 34.180 3.419 -5.745 1.00 83.19 99 SER A C 1
ATOM 819 O O . SER A 1 99 ? 35.303 3.904 -5.773 1.00 83.19 99 SER A O 1
ATOM 821 N N . ASP A 1 100 ? 33.958 2.123 -5.969 1.00 85.25 100 ASP A N 1
ATOM 822 C CA . ASP A 1 100 ? 34.973 1.144 -6.375 1.00 85.25 100 ASP A CA 1
ATOM 823 C C . ASP A 1 100 ? 35.167 1.073 -7.905 1.00 85.25 100 ASP A C 1
ATOM 825 O O . ASP A 1 100 ? 35.865 0.192 -8.401 1.00 85.25 100 ASP A O 1
ATOM 829 N N . GLY A 1 101 ? 34.538 1.979 -8.664 1.00 83.62 101 GLY A N 1
ATOM 830 C CA . GLY A 1 101 ? 34.594 2.021 -10.127 1.00 83.62 101 GLY A CA 1
ATOM 831 C C . GLY A 1 101 ? 33.685 1.003 -10.821 1.00 83.62 101 GLY A C 1
ATOM 832 O O . GLY A 1 101 ? 33.622 0.983 -12.050 1.00 83.62 101 GLY A O 1
ATOM 833 N N . THR A 1 102 ? 32.952 0.171 -10.073 1.00 85.38 102 THR A N 1
ATOM 834 C CA . THR A 1 102 ? 32.044 -0.821 -10.659 1.00 85.38 102 THR A CA 1
ATOM 835 C C . THR A 1 102 ? 30.693 -0.213 -11.039 1.00 85.38 102 THR A C 1
ATOM 837 O O . THR A 1 102 ? 30.205 0.736 -10.422 1.00 85.38 102 THR A O 1
ATOM 840 N N . LEU A 1 103 ? 30.056 -0.773 -12.073 1.00 85.38 103 LEU A N 1
ATOM 841 C CA . LEU A 1 103 ? 28.698 -0.400 -12.469 1.00 85.38 103 LEU A CA 1
ATOM 842 C C . LEU A 1 103 ? 27.673 -1.277 -11.749 1.00 85.38 103 LEU A C 1
ATOM 844 O O . LEU A 1 103 ? 27.594 -2.489 -11.966 1.00 85.38 103 LEU A O 1
ATOM 848 N N . LYS A 1 104 ? 26.827 -0.646 -10.935 1.00 88.69 104 LYS A N 1
ATOM 849 C CA . LYS A 1 104 ? 25.670 -1.286 -10.311 1.00 88.69 104 LYS A CA 1
ATOM 850 C C . LYS A 1 104 ? 24.422 -1.018 -11.144 1.00 88.69 104 LYS A C 1
ATOM 852 O O . LYS A 1 104 ? 23.832 0.056 -11.064 1.00 88.69 104 LYS A O 1
ATOM 857 N N . TYR A 1 105 ? 24.014 -2.001 -11.940 1.00 90.19 105 TYR A N 1
ATOM 858 C CA . TYR A 1 105 ? 22.780 -1.926 -12.726 1.00 90.19 105 TYR A CA 1
ATOM 859 C C . TYR A 1 105 ? 21.544 -1.825 -11.834 1.00 90.19 105 TYR A C 1
ATOM 861 O O . TYR A 1 105 ? 21.451 -2.509 -10.808 1.00 90.19 105 TYR A O 1
ATOM 869 N N . ILE A 1 106 ? 20.600 -0.979 -12.246 1.00 90.19 106 ILE A N 1
ATOM 870 C CA . ILE A 1 106 ? 19.348 -0.771 -11.524 1.00 90.19 106 ILE A CA 1
ATOM 871 C C . ILE A 1 106 ? 18.432 -1.960 -11.768 1.00 90.19 106 ILE A C 1
ATOM 873 O O . ILE A 1 106 ? 18.130 -2.310 -12.910 1.00 90.19 106 ILE A O 1
ATOM 877 N N . ARG A 1 107 ? 18.004 -2.568 -10.665 1.00 90.88 107 ARG A N 1
ATOM 878 C CA . ARG A 1 107 ? 17.160 -3.757 -10.633 1.00 90.88 107 ARG A CA 1
ATOM 879 C C . ARG A 1 107 ? 15.853 -3.422 -9.945 1.00 90.88 107 ARG A C 1
ATOM 881 O O . ARG A 1 107 ? 15.863 -2.823 -8.872 1.00 90.88 107 ARG A O 1
ATOM 888 N N . ILE A 1 108 ? 14.752 -3.835 -10.552 1.00 90.69 108 ILE A N 1
ATOM 889 C CA . ILE A 1 108 ? 13.409 -3.656 -10.010 1.00 90.69 108 ILE A CA 1
ATOM 890 C C . ILE A 1 108 ? 12.912 -5.015 -9.519 1.00 90.69 108 ILE A C 1
ATOM 892 O O . ILE A 1 108 ? 13.102 -6.038 -10.179 1.00 90.69 108 ILE A O 1
ATOM 896 N N . ARG A 1 109 ? 12.284 -5.034 -8.342 1.00 90.44 109 ARG A N 1
ATOM 897 C CA . ARG A 1 109 ? 11.647 -6.244 -7.817 1.00 90.44 109 ARG A CA 1
ATOM 898 C C . ARG A 1 109 ? 10.382 -6.559 -8.610 1.00 90.44 109 ARG A C 1
ATOM 900 O O . ARG A 1 109 ? 9.639 -5.648 -8.965 1.00 90.44 109 ARG A O 1
ATOM 907 N N . ASP A 1 110 ? 10.099 -7.843 -8.805 1.00 90.19 110 ASP A N 1
ATOM 908 C CA . ASP A 1 110 ? 8.882 -8.296 -9.491 1.00 90.19 110 ASP A CA 1
ATOM 909 C C . ASP A 1 110 ? 7.607 -7.711 -8.857 1.00 90.19 110 ASP A C 1
ATOM 911 O O . ASP A 1 110 ? 6.738 -7.230 -9.581 1.00 90.19 110 ASP A O 1
ATOM 915 N N . ASP A 1 111 ? 7.533 -7.677 -7.521 1.00 88.25 111 ASP A N 1
ATOM 916 C CA . ASP A 1 111 ? 6.396 -7.107 -6.784 1.00 88.25 111 ASP A CA 1
ATOM 917 C C . ASP A 1 111 ? 6.203 -5.614 -7.083 1.00 88.25 111 ASP A C 1
ATOM 919 O O . ASP A 1 111 ? 5.084 -5.166 -7.338 1.00 88.25 111 ASP A O 1
ATOM 923 N N . ASP A 1 112 ? 7.296 -4.843 -7.080 1.00 90.88 112 ASP A N 1
ATOM 924 C CA . ASP A 1 112 ? 7.263 -3.398 -7.317 1.00 90.88 112 ASP A CA 1
ATOM 925 C C . ASP A 1 112 ? 6.863 -3.106 -8.768 1.00 90.88 112 ASP A C 1
ATOM 927 O O . ASP A 1 112 ? 6.045 -2.219 -9.020 1.00 90.88 112 ASP A O 1
ATOM 931 N N . MET A 1 113 ? 7.379 -3.894 -9.720 1.00 92.88 113 MET A N 1
ATOM 932 C CA . MET A 1 113 ? 7.031 -3.759 -11.133 1.00 92.88 113 MET A CA 1
ATOM 933 C C . MET A 1 113 ? 5.572 -4.131 -11.401 1.00 92.88 113 MET A C 1
ATOM 935 O O . MET A 1 113 ? 4.870 -3.380 -12.070 1.00 92.88 113 MET A O 1
ATOM 939 N N . SER A 1 114 ? 5.099 -5.252 -10.851 1.00 92.31 114 SER A N 1
ATOM 940 C CA . SER A 1 114 ? 3.706 -5.699 -10.976 1.00 92.31 114 SER A CA 1
ATOM 941 C C . SER A 1 114 ? 2.740 -4.664 -10.396 1.00 92.31 114 SER A C 1
ATOM 943 O O . SER A 1 114 ? 1.763 -4.278 -11.035 1.00 92.31 114 SER A O 1
ATOM 945 N N . ASN A 1 115 ? 3.055 -4.131 -9.215 1.00 91.31 115 ASN A N 1
ATOM 946 C CA . ASN A 1 115 ? 2.266 -3.087 -8.572 1.00 91.31 115 ASN A CA 1
ATOM 947 C C . ASN A 1 115 ? 2.267 -1.772 -9.374 1.00 91.31 115 ASN A C 1
ATOM 949 O O . ASN A 1 115 ? 1.237 -1.106 -9.480 1.00 91.31 115 ASN A O 1
ATOM 953 N N . PHE A 1 116 ? 3.400 -1.416 -9.987 1.00 92.19 116 PHE A N 1
ATOM 954 C CA . PHE A 1 116 ? 3.487 -0.274 -10.892 1.00 92.19 116 PHE A CA 1
ATOM 955 C C . PHE A 1 116 ? 2.662 -0.489 -12.166 1.00 92.19 116 PHE A C 1
ATOM 957 O O . PHE A 1 116 ? 1.919 0.408 -12.549 1.00 92.19 116 PHE A O 1
ATOM 964 N N . GLN A 1 117 ? 2.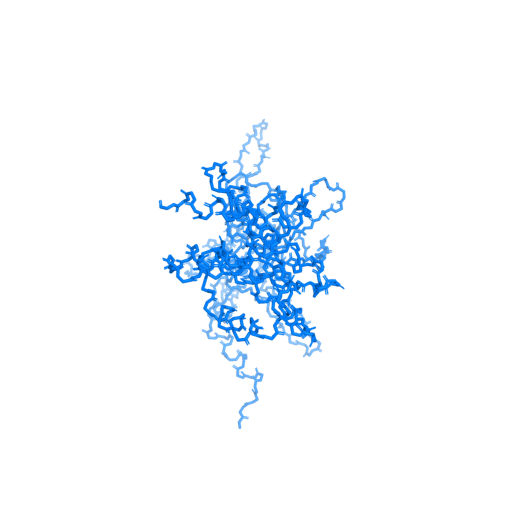741 -1.658 -12.808 1.00 92.00 117 GLN A N 1
ATOM 965 C CA . GLN A 1 117 ? 1.939 -1.991 -13.994 1.00 92.00 117 GLN A CA 1
ATOM 966 C C . GLN A 1 117 ? 0.445 -1.888 -13.697 1.00 92.00 117 GLN A C 1
ATOM 968 O O . GLN A 1 117 ? -0.240 -1.113 -14.353 1.00 92.00 117 GLN A O 1
ATOM 973 N N . ARG A 1 118 ? -0.017 -2.521 -12.611 1.00 91.50 118 ARG A N 1
ATOM 974 C CA . ARG A 1 118 ? -1.416 -2.436 -12.163 1.00 91.50 118 ARG A CA 1
ATOM 975 C C . ARG A 1 118 ? -1.902 -1.001 -12.024 1.00 91.50 118 ARG A C 1
ATOM 977 O O . ARG A 1 118 ? -3.003 -0.706 -12.460 1.00 91.50 118 ARG A O 1
ATOM 984 N N . LEU A 1 119 ? -1.087 -0.105 -11.458 1.00 90.94 119 LEU A N 1
ATOM 985 C CA . LEU A 1 119 ? -1.445 1.312 -11.341 1.00 90.94 119 LEU A CA 1
ATOM 986 C C . LEU A 1 119 ? -1.621 1.984 -12.710 1.00 90.94 119 LEU A C 1
ATOM 988 O O . LEU A 1 119 ? -2.523 2.799 -12.869 1.00 90.94 119 LEU A O 1
ATOM 992 N N . ASN A 1 120 ? -0.748 1.669 -13.669 1.00 89.25 120 ASN A N 1
ATOM 993 C CA . ASN A 1 120 ? -0.770 2.235 -15.021 1.00 89.25 120 ASN A CA 1
ATOM 994 C C . ASN A 1 120 ? -1.894 1.677 -15.895 1.00 89.25 120 ASN A C 1
ATOM 996 O O . ASN A 1 120 ? -2.391 2.400 -16.754 1.00 89.25 120 ASN A O 1
ATOM 1000 N N . ASP A 1 121 ? -2.284 0.427 -15.666 1.00 87.00 121 ASP A N 1
ATOM 1001 C CA . ASP A 1 121 ? -3.299 -0.271 -16.453 1.00 87.00 121 ASP A CA 1
ATOM 1002 C C . ASP A 1 121 ? -4.734 0.118 -16.045 1.00 87.00 121 ASP A C 1
ATOM 1004 O O . ASP A 1 121 ? -5.693 -0.277 -16.705 1.00 87.00 121 ASP A O 1
ATOM 1008 N N . VAL A 1 122 ? -4.905 0.929 -14.991 1.00 86.62 122 VAL A N 1
ATOM 1009 C CA . VAL A 1 122 ? -6.218 1.449 -14.588 1.00 86.62 122 VAL A CA 1
ATOM 1010 C C . VAL A 1 122 ? -6.763 2.415 -15.641 1.00 86.62 122 VAL A C 1
ATOM 1012 O O . VAL A 1 122 ? -6.258 3.528 -15.829 1.00 86.62 122 VAL A O 1
ATOM 1015 N N . GLU A 1 123 ? -7.852 2.016 -16.297 1.00 79.88 123 GLU A N 1
ATOM 1016 C CA . GLU A 1 123 ? -8.506 2.827 -17.319 1.00 79.88 123 GLU A CA 1
ATOM 1017 C C . GLU A 1 123 ? -8.999 4.171 -16.763 1.00 79.88 123 GLU A C 1
ATOM 1019 O O . GLU A 1 123 ? -9.653 4.261 -15.725 1.00 79.88 123 GLU A O 1
ATOM 1024 N N . GLY A 1 124 ? -8.672 5.257 -17.468 1.00 76.31 124 GLY A N 1
ATOM 1025 C CA . GLY A 1 124 ? -9.092 6.609 -17.091 1.00 76.31 124 GLY A CA 1
ATOM 1026 C C . GLY A 1 124 ? -8.345 7.215 -15.896 1.00 76.31 124 GLY A C 1
ATOM 1027 O O . GLY A 1 124 ? -8.603 8.373 -15.557 1.00 76.31 124 GLY A O 1
ATOM 1028 N N . ALA A 1 125 ? -7.392 6.499 -15.287 1.00 82.38 125 ALA A N 1
ATOM 1029 C CA . ALA A 1 125 ? -6.579 7.043 -14.209 1.00 82.38 125 ALA A CA 1
ATOM 1030 C C . ALA A 1 125 ? -5.691 8.197 -14.703 1.00 82.38 125 ALA A C 1
ATOM 1032 O O . ALA A 1 125 ? -4.883 8.063 -15.623 1.00 82.38 125 ALA A O 1
ATOM 1033 N N . GLN A 1 126 ? -5.806 9.356 -14.051 1.00 84.06 126 GLN A N 1
ATOM 1034 C CA . GLN A 1 126 ? -4.938 10.502 -14.320 1.00 84.06 126 GLN A CA 1
ATOM 1035 C C . GLN A 1 126 ? -3.664 10.410 -13.478 1.00 84.06 126 GLN A C 1
ATOM 1037 O O . GLN A 1 126 ? -3.565 10.985 -12.391 1.00 84.06 126 GLN A O 1
ATOM 1042 N N . LEU A 1 127 ? -2.685 9.666 -13.990 1.00 89.12 127 LEU A N 1
ATOM 1043 C CA . LEU A 1 127 ? -1.390 9.497 -13.340 1.00 89.12 127 LEU A CA 1
ATOM 1044 C C . LEU A 1 127 ? -0.461 10.685 -13.608 1.00 89.12 127 LEU A C 1
ATOM 1046 O O . LEU A 1 127 ? -0.333 11.163 -14.737 1.00 89.12 127 LEU A O 1
ATOM 1050 N N . THR A 1 128 ? 0.236 11.139 -12.566 1.00 88.31 128 THR A N 1
ATOM 1051 C CA . THR A 1 128 ? 1.379 12.055 -12.696 1.00 88.31 128 THR A CA 1
ATOM 1052 C C . THR A 1 128 ? 2.663 11.315 -12.346 1.00 88.31 128 THR A C 1
ATOM 1054 O O . THR A 1 128 ? 2.740 10.706 -11.278 1.00 88.31 128 THR A O 1
ATOM 1057 N N . TYR A 1 129 ? 3.670 11.405 -13.214 1.00 89.81 129 TYR A N 1
ATOM 1058 C CA . TYR A 1 129 ? 4.977 10.782 -13.011 1.00 89.81 129 TYR A CA 1
ATOM 1059 C C . TYR A 1 129 ? 6.023 11.815 -12.616 1.00 89.81 129 TYR A C 1
ATOM 1061 O O . TYR A 1 129 ? 6.005 12.936 -13.121 1.00 89.81 129 TYR A O 1
ATOM 1069 N N . TYR A 1 130 ? 6.942 11.395 -11.756 1.00 86.75 130 TYR A N 1
ATOM 1070 C CA . TYR A 1 130 ? 8.063 12.182 -11.266 1.00 86.75 130 TYR A CA 1
ATOM 1071 C C . TYR A 1 130 ? 9.344 11.362 -11.340 1.00 86.75 130 TYR A C 1
ATOM 1073 O O . TYR A 1 130 ? 9.324 10.131 -11.208 1.00 86.75 130 TYR A O 1
ATOM 1081 N N . ARG A 1 131 ? 10.472 12.046 -11.505 1.00 84.44 131 ARG A N 1
ATOM 1082 C CA . ARG A 1 131 ? 11.779 11.452 -11.224 1.00 84.44 131 ARG A CA 1
ATOM 1083 C C . ARG A 1 131 ? 11.981 11.325 -9.707 1.00 84.44 131 ARG A C 1
ATOM 1085 O O . ARG A 1 131 ? 11.410 12.128 -8.964 1.00 84.44 131 ARG A O 1
ATOM 1092 N N . PRO A 1 132 ? 12.782 10.356 -9.229 1.00 82.31 132 PRO A N 1
ATOM 1093 C CA . PRO A 1 132 ? 13.073 10.205 -7.803 1.00 82.31 132 PRO A CA 1
ATOM 1094 C C . PRO A 1 132 ? 13.556 11.495 -7.120 1.00 82.31 132 PRO A C 1
ATOM 1096 O O . PRO A 1 132 ? 13.249 11.720 -5.955 1.00 82.31 132 PRO A O 1
ATOM 1099 N N . GLU A 1 133 ? 14.259 12.363 -7.849 1.00 81.69 133 GLU A N 1
ATOM 1100 C CA . GLU A 1 133 ? 14.797 13.631 -7.347 1.00 81.69 133 GLU A CA 1
ATOM 1101 C C . GLU A 1 133 ? 13.746 14.757 -7.279 1.00 81.69 133 GLU A C 1
ATOM 1103 O O . GLU A 1 133 ? 13.910 15.724 -6.538 1.00 81.69 133 GLU A O 1
ATOM 1108 N N . GLU A 1 134 ? 12.657 14.647 -8.045 1.00 80.31 134 GLU A N 1
ATOM 1109 C CA . GLU A 1 134 ? 11.611 15.676 -8.145 1.00 80.31 134 GLU A CA 1
ATOM 1110 C C . GLU A 1 134 ? 10.581 15.575 -7.016 1.00 80.31 134 GLU A C 1
ATOM 1112 O O . GLU A 1 134 ? 9.938 16.568 -6.668 1.00 80.31 134 GLU A O 1
ATOM 1117 N N . LEU A 1 135 ? 10.408 14.380 -6.442 1.00 78.62 135 LEU A N 1
ATOM 1118 C CA . LEU A 1 135 ? 9.418 14.130 -5.404 1.00 78.62 135 LEU A CA 1
ATOM 1119 C C . LEU A 1 135 ? 10.039 13.443 -4.192 1.00 78.62 135 LEU A C 1
ATOM 1121 O O . LEU A 1 135 ? 10.314 12.245 -4.189 1.00 78.62 135 LEU A O 1
ATOM 1125 N N . HIS A 1 136 ? 10.151 14.206 -3.109 1.00 74.12 136 HIS A N 1
ATOM 1126 C CA . HIS A 1 136 ? 10.533 13.676 -1.810 1.00 74.12 136 HIS A CA 1
ATOM 1127 C C . HIS A 1 136 ? 9.373 12.873 -1.220 1.00 74.12 136 HIS A C 1
ATOM 1129 O O . HIS A 1 136 ? 8.404 13.428 -0.691 1.00 74.12 136 HIS A O 1
ATOM 1135 N N . ILE A 1 137 ? 9.491 11.551 -1.304 1.00 69.38 137 ILE A N 1
ATOM 1136 C CA . ILE A 1 137 ? 8.583 10.626 -0.636 1.00 69.38 137 ILE A CA 1
ATOM 1137 C C . ILE A 1 137 ? 8.855 10.736 0.865 1.00 69.38 137 ILE A C 1
ATOM 1139 O O . ILE A 1 137 ? 9.927 10.362 1.346 1.00 69.38 137 ILE A O 1
ATOM 1143 N N . ALA A 1 138 ? 7.898 11.282 1.616 1.00 61.50 138 ALA A N 1
ATOM 1144 C CA . ALA A 1 138 ? 8.005 11.309 3.069 1.00 61.50 138 ALA A CA 1
ATOM 1145 C C . ALA A 1 138 ? 8.104 9.871 3.607 1.00 61.50 138 ALA A C 1
ATOM 1147 O O . ALA A 1 138 ? 7.630 8.928 2.971 1.00 61.50 138 ALA A O 1
ATOM 1148 N N . LYS A 1 139 ? 8.654 9.694 4.818 1.00 57.56 139 LYS A N 1
ATOM 1149 C CA . LYS A 1 139 ? 8.520 8.442 5.586 1.00 57.56 139 LYS A CA 1
ATOM 1150 C C . LYS A 1 139 ? 7.051 8.253 5.999 1.00 57.56 139 LYS A C 1
ATOM 1152 O O . LYS A 1 139 ? 6.698 8.414 7.161 1.00 57.56 139 LYS A O 1
ATOM 1157 N N . GLY A 1 140 ? 6.184 8.016 5.023 1.00 59.06 140 GLY A N 1
ATOM 1158 C CA . GLY A 1 140 ? 4.766 7.773 5.202 1.00 59.06 140 GLY A CA 1
ATOM 1159 C C . GLY A 1 140 ? 4.493 6.301 5.477 1.00 59.06 140 GLY A C 1
ATOM 1160 O O . GLY A 1 140 ? 5.327 5.426 5.235 1.00 59.06 140 GLY A O 1
ATOM 1161 N N . SER A 1 141 ? 3.297 6.026 5.983 1.00 60.66 141 SER A N 1
ATOM 1162 C CA . SER A 1 141 ? 2.806 4.664 6.146 1.00 60.66 141 SER A CA 1
ATOM 1163 C C . SER A 1 141 ? 2.591 4.042 4.768 1.00 60.66 141 SER A C 1
ATOM 1165 O O . SER A 1 141 ? 1.911 4.625 3.921 1.00 60.66 141 SER A O 1
ATOM 1167 N N . LYS A 1 142 ? 3.174 2.860 4.538 1.00 75.38 142 LYS A N 1
ATOM 1168 C CA . LYS A 1 142 ? 2.819 2.038 3.380 1.00 75.38 142 LYS A CA 1
ATOM 1169 C C . LYS A 1 142 ? 1.379 1.581 3.571 1.00 75.38 142 LYS A C 1
ATOM 1171 O O . LYS A 1 142 ? 1.031 1.125 4.659 1.00 75.38 142 LYS A O 1
ATOM 1176 N N . VAL A 1 143 ? 0.567 1.713 2.541 1.00 79.94 143 VAL A N 1
ATOM 1177 C CA . VAL A 1 143 ? -0.851 1.381 2.544 1.00 79.94 143 VAL A CA 1
ATOM 1178 C C . VAL A 1 143 ? -1.196 0.462 1.379 1.00 79.94 143 VAL A C 1
ATOM 1180 O O . VAL A 1 143 ? -0.454 0.407 0.397 1.00 79.94 143 VAL A O 1
ATOM 1183 N N . ARG A 1 144 ? -2.322 -0.230 1.485 1.00 83.81 144 ARG A N 1
ATOM 1184 C CA . ARG A 1 144 ? -3.002 -0.971 0.430 1.00 83.81 144 ARG A CA 1
ATOM 1185 C C . ARG A 1 144 ? -4.347 -0.309 0.171 1.00 83.81 144 ARG A C 1
ATOM 1187 O O . ARG A 1 144 ? -4.999 0.139 1.109 1.00 83.81 144 ARG A O 1
ATOM 1194 N N . ILE A 1 145 ? -4.738 -0.215 -1.090 1.00 82.06 145 ILE A N 1
ATOM 1195 C CA . ILE A 1 145 ? -6.075 0.254 -1.439 1.00 82.06 145 ILE A CA 1
ATOM 1196 C C . ILE A 1 145 ? -7.052 -0.916 -1.358 1.00 82.06 145 ILE A C 1
ATOM 1198 O O . ILE A 1 145 ? -6.759 -1.986 -1.888 1.00 82.06 145 ILE A O 1
ATOM 1202 N N . MET A 1 146 ? -8.182 -0.704 -0.688 1.00 72.50 146 MET A N 1
ATOM 1203 C CA . MET A 1 146 ? -9.157 -1.760 -0.386 1.00 72.50 146 MET A CA 1
ATOM 1204 C C . MET A 1 146 ? -10.348 -1.800 -1.336 1.00 72.50 146 MET A C 1
ATOM 1206 O O . MET A 1 146 ? -11.009 -2.822 -1.409 1.00 72.50 146 MET A O 1
ATOM 1210 N N . ASP A 1 147 ? -10.635 -0.703 -2.036 1.00 62.88 147 ASP A N 1
ATOM 1211 C CA . ASP A 1 147 ? -11.819 -0.596 -2.887 1.00 62.88 147 ASP A CA 1
ATOM 1212 C C . ASP A 1 147 ? -11.610 0.490 -3.962 1.00 62.88 147 ASP A C 1
ATOM 1214 O O . ASP A 1 147 ? -10.727 1.356 -3.859 1.00 62.88 147 ASP A O 1
ATOM 1218 N N . GLY A 1 148 ? -12.407 0.425 -5.023 1.00 74.94 148 GLY A N 1
ATOM 1219 C CA . GLY A 1 148 ? -12.342 1.282 -6.197 1.00 74.94 148 GLY A CA 1
ATOM 1220 C C . GLY A 1 148 ? -11.367 0.790 -7.277 1.00 74.94 148 GLY A C 1
ATOM 1221 O O . GLY A 1 148 ? -10.798 -0.295 -7.191 1.00 74.94 148 GLY A O 1
ATOM 1222 N N . PRO A 1 149 ? -11.109 1.607 -8.314 1.00 79.88 149 PRO A N 1
ATOM 1223 C CA . PRO A 1 149 ? -10.341 1.188 -9.493 1.00 79.88 149 PRO A CA 1
ATOM 1224 C C . PRO A 1 149 ? -8.857 0.904 -9.204 1.00 79.88 149 PRO A C 1
ATOM 1226 O O . PRO A 1 149 ? -8.134 0.464 -10.091 1.00 79.88 149 PRO A O 1
ATOM 1229 N N . PHE A 1 150 ? -8.397 1.174 -7.980 1.00 84.12 150 PHE A N 1
ATOM 1230 C CA . PHE A 1 150 ? -7.028 0.930 -7.539 1.00 84.12 150 PHE A CA 1
ATOM 1231 C C . PHE A 1 150 ? -6.920 -0.190 -6.489 1.00 84.12 150 PHE A C 1
ATOM 1233 O O . PHE A 1 150 ? -5.884 -0.294 -5.834 1.00 84.12 150 PHE A O 1
ATOM 1240 N N . GLU A 1 151 ? -7.970 -0.994 -6.291 1.00 82.12 151 GLU A N 1
ATOM 1241 C CA . GLU A 1 151 ? -7.999 -2.098 -5.324 1.00 82.12 151 GLU A CA 1
ATOM 1242 C C . GLU A 1 151 ? -6.762 -3.012 -5.432 1.00 82.12 151 GLU A C 1
ATOM 1244 O O . GLU A 1 151 ? -6.275 -3.352 -6.514 1.00 82.12 151 GLU A O 1
ATOM 1249 N N . GLY A 1 152 ? -6.199 -3.379 -4.279 1.00 81.44 152 GLY A N 1
ATOM 1250 C CA . GLY A 1 152 ? -5.030 -4.248 -4.170 1.00 81.44 152 GLY A CA 1
ATOM 1251 C C . GLY A 1 152 ? -3.687 -3.570 -4.468 1.00 81.44 152 GLY A C 1
ATOM 1252 O O . GLY A 1 152 ? -2.641 -4.172 -4.206 1.00 81.44 152 GLY A O 1
ATOM 1253 N N . ILE A 1 153 ? -3.670 -2.324 -4.960 1.00 88.06 153 ILE A N 1
ATOM 1254 C CA . ILE A 1 153 ? -2.430 -1.570 -5.192 1.00 88.06 153 ILE A CA 1
ATOM 1255 C C . ILE A 1 153 ? -1.863 -1.094 -3.857 1.00 88.06 153 ILE A C 1
ATOM 1257 O O . ILE A 1 153 ? -2.567 -0.556 -3.000 1.00 88.06 153 ILE A O 1
ATOM 1261 N N . THR A 1 154 ? -0.556 -1.277 -3.680 1.00 87.50 154 THR A N 1
ATOM 1262 C CA . THR A 1 154 ? 0.165 -0.847 -2.478 1.00 87.50 154 THR A CA 1
ATOM 1263 C C . THR A 1 154 ? 1.021 0.382 -2.758 1.00 87.50 154 THR A C 1
ATOM 1265 O O . THR A 1 154 ? 1.612 0.509 -3.824 1.00 87.50 154 THR A O 1
ATOM 1268 N N . GLY A 1 155 ? 1.128 1.310 -1.815 1.00 87.00 155 GLY A N 1
ATOM 1269 C CA . GLY A 1 155 ? 1.888 2.544 -2.020 1.00 87.00 155 GLY A CA 1
ATOM 1270 C C . GLY A 1 155 ? 2.028 3.363 -0.749 1.00 87.00 155 GLY A C 1
ATOM 1271 O O . GLY A 1 155 ? 1.748 2.880 0.341 1.00 87.00 155 GLY A O 1
ATOM 1272 N N . ILE A 1 156 ? 2.481 4.604 -0.870 1.00 85.12 156 ILE A N 1
ATOM 1273 C CA . ILE A 1 156 ? 2.562 5.562 0.237 1.00 85.12 156 ILE A CA 1
ATOM 1274 C C . ILE A 1 156 ? 1.537 6.657 -0.013 1.00 85.12 156 ILE A C 1
ATOM 1276 O O . ILE A 1 156 ? 1.468 7.193 -1.114 1.00 85.12 156 ILE A O 1
ATOM 1280 N N . VAL A 1 157 ? 0.747 7.013 0.999 1.00 82.38 157 VAL A N 1
ATOM 1281 C CA . VAL A 1 157 ? -0.206 8.123 0.877 1.00 82.38 157 VAL A CA 1
ATOM 1282 C C . VAL A 1 157 ? 0.395 9.392 1.450 1.00 82.38 157 VAL A C 1
ATOM 1284 O O . VAL A 1 157 ? 0.754 9.448 2.625 1.00 82.38 157 VAL A O 1
ATOM 1287 N N . GLN A 1 158 ? 0.478 10.429 0.620 1.00 82.06 158 GLN A N 1
ATOM 1288 C CA . GLN A 1 158 ? 1.034 11.723 1.002 1.00 82.06 158 GLN A CA 1
ATOM 1289 C C . GLN A 1 158 ? 0.256 12.866 0.341 1.00 82.06 158 GLN A C 1
ATOM 1291 O O . GLN A 1 158 ? -0.315 12.733 -0.743 1.00 82.06 158 GLN A O 1
ATOM 1296 N N . LYS A 1 159 ? 0.225 14.020 1.012 1.00 80.81 159 LYS A N 1
ATOM 1297 C CA . LYS A 1 159 ? -0.240 15.277 0.421 1.00 80.81 159 LYS A CA 1
ATOM 1298 C C . LYS A 1 159 ? 0.905 15.904 -0.374 1.00 80.81 159 LYS A C 1
ATOM 1300 O O . LYS A 1 159 ? 1.960 16.178 0.194 1.00 80.81 159 LYS A O 1
ATOM 1305 N N . LEU A 1 160 ? 0.697 16.125 -1.671 1.00 81.06 160 LEU A N 1
ATOM 1306 C CA . LEU A 1 160 ? 1.690 16.766 -2.533 1.00 81.06 160 LEU A CA 1
ATOM 1307 C C . LEU A 1 160 ? 1.680 18.295 -2.328 1.00 81.06 160 LEU A C 1
ATOM 1309 O O . LEU A 1 160 ? 0.603 18.876 -2.157 1.00 81.06 160 LEU A O 1
ATOM 1313 N N . PRO A 1 161 ? 2.847 18.965 -2.343 1.00 73.81 161 PRO A N 1
ATOM 1314 C CA . PRO A 1 161 ? 2.918 20.419 -2.217 1.00 73.81 161 PRO A CA 1
ATOM 1315 C C . PRO A 1 161 ? 2.188 21.099 -3.385 1.00 73.81 161 PRO A C 1
ATOM 1317 O O . PRO A 1 161 ? 2.296 20.672 -4.532 1.00 73.81 161 PRO A O 1
ATOM 1320 N N . GLY A 1 162 ? 1.403 22.140 -3.088 1.00 74.62 162 GLY A N 1
ATOM 1321 C CA . GLY A 1 162 ? 0.647 22.894 -4.098 1.00 74.62 162 GLY A CA 1
ATOM 1322 C C . GLY A 1 162 ? -0.551 22.159 -4.716 1.00 74.62 162 GLY A C 1
ATOM 1323 O O . GLY A 1 162 ? -1.185 22.701 -5.616 1.00 74.62 162 GLY A O 1
ATOM 1324 N N . ARG A 1 163 ? -0.893 20.948 -4.250 1.00 78.75 163 ARG A N 1
ATOM 1325 C CA . ARG A 1 163 ? -2.079 20.208 -4.708 1.00 78.75 163 ARG A CA 1
ATOM 1326 C C . ARG A 1 163 ? -3.062 19.964 -3.567 1.00 78.75 163 ARG A C 1
ATOM 1328 O O . ARG A 1 163 ? -2.687 19.636 -2.441 1.00 78.75 163 ARG A O 1
ATOM 1335 N N . HIS A 1 164 ? -4.348 20.092 -3.879 1.00 73.44 164 HIS A N 1
ATOM 1336 C CA . HIS A 1 164 ? -5.424 19.703 -2.973 1.00 73.44 164 HIS A CA 1
ATOM 1337 C C . HIS A 1 164 ? -5.651 18.182 -3.050 1.00 73.44 164 HIS A C 1
ATOM 1339 O O . HIS A 1 164 ? -5.498 17.577 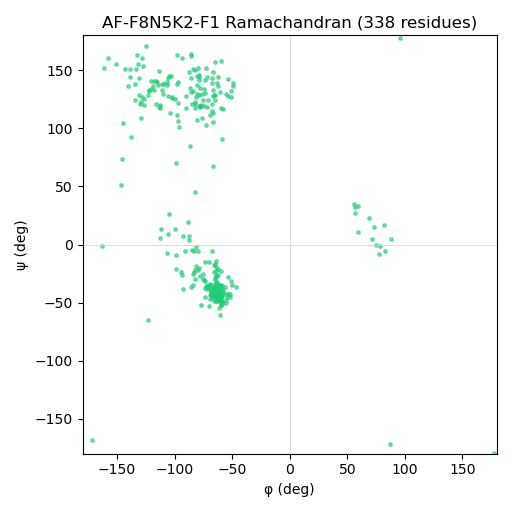-4.112 1.00 73.44 164 HIS A O 1
ATOM 1345 N N . GLY A 1 165 ? -5.997 17.565 -1.917 1.00 76.81 165 GLY A N 1
ATOM 1346 C CA . GLY A 1 165 ? -6.252 16.123 -1.808 1.00 76.81 165 GLY A CA 1
ATOM 1347 C C . GLY A 1 165 ? -5.061 15.280 -1.333 1.00 76.81 165 GLY A C 1
ATOM 1348 O O . GLY A 1 165 ? -3.969 15.786 -1.068 1.00 76.81 165 GLY A O 1
ATOM 1349 N N . ARG A 1 166 ? -5.302 13.972 -1.180 1.00 79.88 166 ARG A N 1
ATOM 1350 C CA . ARG A 1 166 ? -4.285 12.958 -0.863 1.00 79.88 166 ARG A CA 1
ATOM 1351 C C . ARG A 1 166 ? -3.939 12.185 -2.133 1.00 79.88 166 ARG A C 1
ATOM 1353 O O . ARG A 1 166 ? -4.812 11.950 -2.966 1.00 79.88 166 ARG A O 1
ATOM 1360 N N . TYR A 1 167 ? -2.676 11.802 -2.269 1.00 86.62 167 TYR A N 1
ATOM 1361 C CA . TYR A 1 167 ? -2.186 11.068 -3.429 1.00 86.62 167 TYR A CA 1
ATOM 1362 C C . TYR A 1 167 ? -1.601 9.736 -2.983 1.00 86.62 167 TYR A C 1
ATOM 1364 O O . TYR A 1 167 ? -0.836 9.695 -2.018 1.00 86.62 167 TYR A O 1
ATOM 1372 N N . LEU A 1 168 ? -1.959 8.666 -3.691 1.00 87.94 168 LEU A N 1
ATOM 1373 C CA . LEU A 1 168 ? -1.229 7.408 -3.637 1.00 87.94 168 LEU A CA 1
ATOM 1374 C C . LEU A 1 168 ? 0.047 7.574 -4.454 1.00 87.94 168 LEU A C 1
ATOM 1376 O O . LEU A 1 168 ? -0.005 7.999 -5.607 1.00 87.94 168 LEU A O 1
ATOM 1380 N N . ILE A 1 169 ? 1.172 7.219 -3.855 1.00 88.38 169 ILE A N 1
ATOM 1381 C CA . ILE A 1 169 ? 2.496 7.238 -4.459 1.00 88.38 169 ILE A CA 1
ATOM 1382 C C . ILE A 1 169 ? 2.968 5.793 -4.595 1.00 88.38 169 ILE A C 1
ATOM 1384 O O . ILE A 1 169 ? 3.121 5.090 -3.594 1.00 88.38 169 ILE A O 1
ATOM 1388 N N . VAL A 1 170 ? 3.232 5.363 -5.825 1.00 89.75 170 VAL A N 1
ATOM 1389 C CA . VAL A 1 170 ? 3.879 4.084 -6.135 1.00 89.75 170 VAL A CA 1
ATOM 1390 C C . VAL A 1 170 ? 5.233 4.387 -6.759 1.00 89.75 170 VAL A C 1
ATOM 1392 O O . VAL A 1 170 ? 5.315 5.043 -7.797 1.00 89.75 170 VAL A O 1
ATOM 1395 N N . SER A 1 171 ? 6.305 3.940 -6.111 1.00 89.06 171 SER A N 1
ATOM 1396 C CA . SER A 1 171 ? 7.673 4.211 -6.542 1.00 89.06 171 SER A CA 1
ATOM 1397 C C . SER A 1 171 ? 8.372 2.955 -7.047 1.00 89.06 171 SER A C 1
ATOM 1399 O O . SER A 1 171 ? 8.294 1.889 -6.442 1.00 89.06 171 SER A O 1
ATOM 1401 N N . LEU A 1 172 ? 9.100 3.119 -8.148 1.00 89.56 172 LEU A N 1
ATOM 1402 C CA . LEU A 1 172 ? 10.153 2.219 -8.588 1.00 89.56 172 LEU A CA 1
ATOM 1403 C C . LEU A 1 172 ? 11.486 2.829 -8.127 1.00 89.56 172 LEU A C 1
ATOM 1405 O O . LEU A 1 172 ? 11.847 3.905 -8.624 1.00 89.56 172 LEU A O 1
ATOM 1409 N N . PRO A 1 173 ? 12.191 2.203 -7.165 1.00 81.12 173 PRO A N 1
ATOM 1410 C CA . PRO A 1 173 ? 13.418 2.752 -6.589 1.00 81.12 173 PRO A CA 1
ATOM 1411 C C . PRO A 1 173 ? 14.426 3.173 -7.663 1.00 81.12 173 PRO A C 1
ATOM 1413 O O . PRO A 1 173 ? 14.664 2.422 -8.604 1.00 81.12 173 PRO A O 1
ATOM 1416 N N . ASP A 1 174 ? 14.982 4.381 -7.533 1.00 81.69 174 ASP A N 1
ATOM 1417 C CA . ASP A 1 174 ? 16.005 4.966 -8.421 1.00 81.69 174 ASP A CA 1
ATOM 1418 C C . ASP A 1 174 ? 15.604 5.125 -9.909 1.00 81.69 174 ASP A C 1
ATOM 1420 O O . ASP A 1 174 ? 16.439 5.437 -10.768 1.00 81.69 174 ASP A O 1
ATOM 1424 N N . VAL A 1 175 ? 14.318 4.939 -10.241 1.00 86.81 175 VAL A N 1
ATOM 1425 C CA . VAL A 1 175 ? 13.827 4.981 -11.627 1.00 86.81 175 VAL A CA 1
ATOM 1426 C C . VAL A 1 175 ? 12.728 6.012 -11.828 1.00 86.81 175 VAL A C 1
ATOM 1428 O O . VAL A 1 175 ? 12.907 6.943 -12.612 1.00 86.81 175 VAL A O 1
ATOM 1431 N N . ALA A 1 176 ? 11.579 5.822 -11.183 1.00 87.88 176 ALA A N 1
ATOM 1432 C CA . ALA A 1 176 ? 10.386 6.614 -11.449 1.00 87.88 176 ALA A CA 1
ATOM 1433 C C . ALA A 1 176 ? 9.390 6.525 -10.296 1.00 87.88 176 ALA A C 1
ATOM 1435 O O . ALA A 1 176 ? 9.291 5.510 -9.610 1.00 87.88 176 ALA A O 1
ATOM 1436 N N . ILE A 1 177 ? 8.598 7.576 -10.131 1.00 89.56 177 ILE A N 1
ATOM 1437 C CA . ILE A 1 177 ? 7.504 7.626 -9.171 1.00 89.56 177 ILE A CA 1
ATOM 1438 C C . ILE A 1 177 ? 6.219 7.931 -9.934 1.00 89.56 177 ILE A C 1
ATOM 1440 O O . ILE A 1 177 ? 6.172 8.896 -10.689 1.00 89.56 177 ILE A O 1
ATOM 1444 N N . ALA A 1 178 ? 5.176 7.129 -9.738 1.00 90.88 178 ALA A N 1
ATOM 1445 C CA . ALA A 1 178 ? 3.833 7.402 -10.234 1.00 90.88 178 ALA A CA 1
ATOM 1446 C C . ALA A 1 178 ? 2.926 7.819 -9.076 1.00 90.88 178 ALA A C 1
ATOM 1448 O O . ALA A 1 178 ? 2.984 7.261 -7.979 1.00 90.88 178 ALA A O 1
ATOM 1449 N N . THR A 1 179 ? 2.078 8.811 -9.326 1.00 90.19 179 THR A N 1
ATOM 1450 C CA . THR A 1 179 ? 1.139 9.336 -8.337 1.00 90.19 179 THR A CA 1
ATOM 1451 C C . THR A 1 179 ? -0.261 9.438 -8.912 1.00 90.19 179 THR A C 1
ATOM 1453 O O . THR A 1 179 ? -0.437 9.804 -10.077 1.00 90.19 179 THR A O 1
ATOM 1456 N N . VAL A 1 180 ? -1.256 9.158 -8.075 1.00 89.38 180 VAL A N 1
ATOM 1457 C CA . VAL A 1 180 ? -2.671 9.298 -8.423 1.00 89.38 180 VAL A CA 1
ATOM 1458 C C . VAL A 1 180 ? -3.452 9.889 -7.262 1.00 89.38 180 VAL A C 1
ATOM 1460 O O . VAL A 1 180 ? -3.141 9.626 -6.101 1.00 89.38 180 VAL A O 1
ATOM 1463 N N . SER A 1 181 ? -4.443 10.729 -7.559 1.00 85.56 181 SER A N 1
ATOM 1464 C CA . SER A 1 181 ? -5.315 11.288 -6.526 1.00 85.56 181 SER A CA 1
ATOM 1465 C C . SER A 1 181 ? -6.277 10.215 -6.026 1.00 85.56 181 SER A C 1
ATOM 1467 O O . SER A 1 181 ? -6.923 9.545 -6.829 1.00 85.56 181 SER A O 1
ATOM 1469 N N . ILE A 1 182 ? -6.376 10.062 -4.705 1.00 81.06 182 ILE A N 1
ATOM 1470 C CA . ILE A 1 182 ? -7.260 9.079 -4.073 1.00 81.06 182 ILE A CA 1
ATOM 1471 C C . ILE A 1 182 ? -8.161 9.736 -3.028 1.00 81.06 182 ILE A C 1
ATOM 1473 O O . ILE A 1 182 ? -7.802 10.741 -2.404 1.00 81.06 182 ILE A O 1
ATOM 1477 N N . LYS A 1 183 ? -9.330 9.130 -2.793 1.00 71.25 183 LYS A N 1
ATOM 1478 C CA . LYS A 1 183 ? -10.200 9.491 -1.669 1.00 71.25 183 LYS A CA 1
ATOM 1479 C C . LYS A 1 183 ? -9.771 8.732 -0.400 1.00 71.25 183 LYS A C 1
ATOM 1481 O O . LYS A 1 183 ? -9.391 7.569 -0.503 1.00 71.25 183 LYS A O 1
ATOM 1486 N N . PRO A 1 184 ? -9.841 9.348 0.796 1.00 60.38 184 PRO A N 1
ATOM 1487 C CA . PRO A 1 184 ? -9.327 8.748 2.033 1.00 60.38 184 PRO A CA 1
ATOM 1488 C C . PRO A 1 184 ? -10.017 7.459 2.498 1.00 60.38 184 PRO A C 1
ATOM 1490 O O . PRO A 1 184 ? -9.427 6.761 3.311 1.00 60.38 184 PRO A O 1
ATOM 1493 N N . LEU A 1 185 ? -11.236 7.165 2.026 1.00 59.72 185 LEU A N 1
ATOM 1494 C CA . LEU A 1 185 ? -12.035 6.024 2.498 1.00 59.72 185 LEU A CA 1
ATOM 1495 C C . LEU A 1 185 ? -11.487 4.650 2.072 1.00 59.72 185 LEU A C 1
ATOM 1497 O O . LEU A 1 185 ? -11.891 3.648 2.640 1.00 59.72 185 LEU A O 1
ATOM 1501 N N . TYR A 1 186 ? -10.577 4.594 1.099 1.00 65.81 186 TYR A N 1
ATOM 1502 C CA . TYR A 1 186 ? -10.199 3.350 0.419 1.00 65.81 186 TYR A CA 1
ATOM 1503 C C . TYR A 1 186 ? -8.834 2.792 0.841 1.00 65.81 186 TYR A C 1
ATOM 1505 O O . TYR A 1 186 ? -8.164 2.172 0.025 1.00 65.81 186 TYR A O 1
ATOM 1513 N N . VAL A 1 187 ? -8.348 3.070 2.056 1.00 67.25 187 VAL A N 1
ATOM 1514 C CA . VAL A 1 187 ? -6.924 2.889 2.397 1.00 67.25 187 VAL A CA 1
ATOM 1515 C C . VAL A 1 187 ? -6.713 2.092 3.689 1.00 67.25 187 VAL A C 1
ATOM 1517 O O . VAL A 1 187 ? -7.086 2.553 4.763 1.00 67.25 187 VAL A O 1
ATOM 1520 N N . GLU A 1 188 ? -6.002 0.966 3.599 1.00 69.06 188 GLU A N 1
ATOM 1521 C CA . GLU A 1 188 ? -5.541 0.147 4.728 1.00 69.06 188 GLU A CA 1
ATOM 1522 C C . GLU A 1 188 ? -4.027 0.336 4.962 1.00 69.06 188 GLU A C 1
ATOM 1524 O O . GLU A 1 188 ? -3.234 0.180 4.033 1.00 69.06 188 GLU A O 1
ATOM 1529 N N . PRO A 1 189 ? -3.549 0.653 6.176 1.00 67.00 189 PRO A N 1
ATOM 1530 C CA . PRO A 1 189 ? -2.117 0.729 6.462 1.00 67.00 189 PRO A CA 1
ATOM 1531 C C . PRO A 1 189 ? -1.457 -0.662 6.564 1.00 67.00 189 PRO A C 1
ATOM 1533 O O . PRO A 1 189 ? -1.729 -1.422 7.482 1.00 67.00 189 PRO A O 1
ATOM 1536 N N . LEU A 1 190 ? -0.483 -0.951 5.693 1.00 60.09 190 LEU A N 1
ATOM 1537 C CA . LEU A 1 190 ? 0.296 -2.203 5.677 1.00 60.09 190 LEU A CA 1
ATOM 1538 C C . LEU A 1 190 ? 1.388 -2.272 6.748 1.00 60.09 190 LEU A C 1
ATOM 1540 O O . LEU A 1 190 ? 1.819 -3.352 7.127 1.00 60.09 190 LEU A O 1
ATOM 1544 N N . ASN A 1 191 ? 1.903 -1.117 7.169 1.00 50.34 191 ASN A N 1
ATOM 1545 C CA . ASN A 1 191 ? 3.006 -1.007 8.124 1.00 50.34 191 ASN A CA 1
ATOM 1546 C C . ASN A 1 191 ? 2.833 0.240 8.992 1.00 50.34 191 ASN A C 1
ATOM 1548 O O . ASN A 1 191 ? 3.745 1.061 9.129 1.00 50.34 191 ASN A O 1
ATOM 1552 N N . ALA A 1 192 ? 1.662 0.416 9.600 1.00 49.00 192 ALA A N 1
ATOM 1553 C CA . ALA A 1 192 ? 1.662 1.187 10.829 1.00 49.00 192 ALA A CA 1
ATOM 1554 C C . ALA A 1 192 ? 2.440 0.341 11.845 1.00 49.00 192 ALA A C 1
ATOM 1556 O O . ALA A 1 192 ? 1.933 -0.661 12.337 1.00 49.00 192 ALA A O 1
ATOM 1557 N N . LYS A 1 193 ? 3.688 0.714 12.167 1.00 49.00 193 LYS A N 1
ATOM 1558 C CA . LYS A 1 193 ? 4.207 0.405 13.504 1.00 49.00 193 LYS A CA 1
ATOM 1559 C C . LYS A 1 193 ? 3.232 1.096 14.442 1.00 49.00 193 LYS A C 1
ATOM 1561 O O . LYS A 1 193 ? 3.360 2.299 14.657 1.00 49.00 193 LYS A O 1
ATOM 1566 N N . VAL A 1 194 ? 2.187 0.382 14.856 1.00 58.56 194 VAL A N 1
ATOM 1567 C CA . VAL A 1 194 ? 1.156 0.949 15.711 1.00 58.56 194 VAL A CA 1
ATOM 1568 C C . VAL A 1 194 ? 1.896 1.419 16.949 1.00 58.56 194 VAL A C 1
ATOM 1570 O O . VAL A 1 194 ? 2.603 0.640 17.595 1.00 58.56 194 VAL A O 1
ATOM 1573 N N . LYS A 1 195 ? 1.863 2.733 17.190 1.00 63.91 195 LYS A N 1
ATOM 1574 C CA . LYS A 1 195 ? 2.466 3.301 18.390 1.00 63.91 195 LYS A CA 1
ATOM 1575 C C . LYS A 1 195 ? 1.831 2.555 19.561 1.00 63.91 195 LYS A C 1
ATOM 1577 O O . LYS A 1 195 ? 0.610 2.409 19.589 1.00 63.91 195 LYS A O 1
ATOM 1582 N N . LYS A 1 196 ? 2.655 2.040 20.479 1.00 74.75 196 LYS A N 1
ATOM 1583 C CA . LYS A 1 196 ? 2.126 1.410 21.691 1.00 74.75 196 LYS A CA 1
ATOM 1584 C C . LYS A 1 196 ? 1.182 2.389 22.379 1.00 74.75 196 LYS A C 1
ATOM 1586 O O . LYS A 1 196 ? 1.446 3.592 22.362 1.00 74.75 196 LYS A O 1
ATOM 1591 N N . SER A 1 197 ? 0.105 1.858 22.944 1.00 77.50 197 SER A N 1
ATOM 1592 C CA . SER A 1 197 ? -0.870 2.656 23.681 1.00 77.50 197 SER A CA 1
ATOM 1593 C C . SER A 1 197 ? -0.173 3.532 24.730 1.00 77.50 197 SER A C 1
ATOM 1595 O O . SER A 1 197 ? 0.599 3.030 25.549 1.00 77.50 197 SER A O 1
ATOM 1597 N N . ASP A 1 198 ? -0.446 4.840 24.693 1.00 75.50 198 ASP A N 1
ATOM 1598 C CA . ASP A 1 198 ? 0.034 5.788 25.705 1.00 75.50 198 ASP A CA 1
ATOM 1599 C C . ASP A 1 198 ? -0.771 5.648 27.017 1.00 75.50 198 ASP A C 1
ATOM 1601 O O . ASP A 1 198 ? -0.263 5.957 28.093 1.00 75.50 198 ASP A O 1
ATOM 1605 N N . ASN A 1 199 ? -2.021 5.164 26.945 1.00 83.69 199 ASN A N 1
ATOM 1606 C CA . ASN A 1 199 ? -2.895 4.922 28.095 1.00 83.69 199 ASN A CA 1
ATOM 1607 C C . ASN A 1 199 ? -3.646 3.590 27.933 1.00 83.69 199 ASN A C 1
ATOM 1609 O O . ASN A 1 199 ? -4.739 3.529 27.364 1.00 83.69 199 ASN A O 1
ATOM 1613 N N . VAL A 1 200 ? -3.045 2.533 28.484 1.00 83.50 200 VAL A N 1
ATOM 1614 C CA . VAL A 1 200 ? -3.528 1.152 28.357 1.00 83.50 200 VAL A CA 1
ATOM 1615 C C . VAL A 1 200 ? -4.939 0.991 28.922 1.00 83.50 200 VAL A C 1
ATOM 1617 O O . VAL A 1 200 ? -5.767 0.342 28.295 1.00 83.50 200 VAL A O 1
ATOM 1620 N N . GLU A 1 201 ? -5.252 1.597 30.069 1.00 82.19 201 GLU A N 1
ATOM 1621 C CA . GLU A 1 201 ? -6.573 1.457 30.698 1.00 82.19 201 GLU A CA 1
ATOM 1622 C C . GLU A 1 201 ? -7.686 2.057 29.838 1.00 82.19 201 GLU A C 1
ATOM 1624 O O . GLU A 1 201 ? -8.726 1.425 29.628 1.00 82.19 201 GLU A O 1
ATOM 1629 N N . LYS A 1 202 ? -7.455 3.263 29.307 1.00 82.88 202 LYS A N 1
ATOM 1630 C CA . LYS A 1 202 ? -8.414 3.939 28.431 1.00 82.88 202 LYS A CA 1
ATOM 1631 C C . LYS A 1 202 ? -8.629 3.151 27.143 1.00 82.88 202 LYS A C 1
ATOM 1633 O O . LYS A 1 202 ? -9.771 2.981 26.724 1.00 82.88 202 LYS A O 1
ATOM 1638 N N . ASP A 1 203 ? -7.557 2.657 26.534 1.00 83.38 203 ASP A N 1
ATOM 1639 C CA . ASP A 1 203 ? -7.640 1.934 25.266 1.00 83.38 203 ASP A CA 1
ATOM 1640 C C . ASP A 1 203 ? -8.284 0.551 25.437 1.00 83.38 203 ASP A C 1
ATOM 1642 O O . ASP A 1 203 ? -9.103 0.159 24.607 1.00 83.38 203 ASP A O 1
ATOM 1646 N N . VAL A 1 204 ? -8.017 -0.147 26.550 1.00 86.75 204 VAL A N 1
ATOM 1647 C CA . VAL A 1 204 ? -8.716 -1.389 26.933 1.00 86.75 204 VAL A CA 1
ATOM 1648 C C . VAL A 1 204 ? -10.209 -1.130 27.138 1.00 86.75 204 VAL A C 1
ATOM 1650 O O . VAL A 1 204 ? -11.044 -1.891 26.644 1.00 86.75 204 VAL A O 1
ATOM 1653 N N . TRP A 1 205 ? -10.572 -0.040 27.821 1.00 85.75 205 TRP A N 1
ATOM 1654 C CA . TRP A 1 205 ? -11.974 0.340 27.997 1.00 85.75 205 TRP A CA 1
ATOM 1655 C C . TRP A 1 205 ? -12.648 0.659 26.656 1.00 85.75 205 TRP A C 1
ATOM 1657 O O . TRP A 1 205 ? -13.730 0.142 26.379 1.00 85.75 205 TRP A O 1
ATOM 1667 N N . CYS A 1 206 ? -11.993 1.439 25.791 1.00 83.19 206 CYS A N 1
ATOM 1668 C CA . CYS A 1 206 ? -12.483 1.771 24.452 1.00 83.19 206 CYS A CA 1
ATOM 1669 C C . CYS A 1 206 ? -12.686 0.526 23.581 1.00 83.19 206 CYS A C 1
ATOM 1671 O O . CYS A 1 206 ? -13.726 0.410 22.933 1.00 83.19 206 CYS A O 1
ATOM 1673 N N . LEU A 1 207 ? -11.717 -0.397 23.578 1.00 86.38 207 LEU A N 1
ATOM 1674 C CA . LEU A 1 207 ? -11.807 -1.665 22.852 1.00 86.38 207 LEU A CA 1
ATOM 1675 C C . LEU A 1 207 ? -12.996 -2.487 23.355 1.00 86.38 207 LEU A C 1
ATOM 1677 O O . LEU A 1 207 ? -13.807 -2.946 22.560 1.00 86.38 207 LEU A O 1
ATOM 1681 N N . THR A 1 208 ? -13.149 -2.585 24.677 1.00 87.62 208 THR A N 1
ATOM 1682 C CA . THR A 1 208 ? -14.255 -3.313 25.306 1.00 87.62 208 THR A CA 1
ATOM 1683 C C . THR A 1 208 ? -15.616 -2.746 24.909 1.00 87.62 208 THR A C 1
ATOM 1685 O O . THR A 1 208 ? -16.513 -3.492 24.529 1.00 87.62 208 THR A O 1
ATOM 1688 N N . GLN A 1 209 ? -15.795 -1.424 25.006 1.00 84.56 209 GLN A N 1
ATOM 1689 C CA . GLN A 1 209 ? -17.076 -0.798 24.673 1.00 84.56 209 GLN A CA 1
ATOM 1690 C C . GLN A 1 209 ? -17.410 -0.943 23.186 1.00 84.56 209 GLN A C 1
ATOM 1692 O O . GLN A 1 209 ? -18.567 -1.187 22.863 1.00 84.56 209 GLN A O 1
ATOM 1697 N N . ARG A 1 210 ? -16.413 -0.833 22.295 1.00 83.81 210 ARG A N 1
ATOM 1698 C CA . ARG A 1 210 ? -16.597 -1.053 20.853 1.00 83.81 210 ARG A CA 1
ATOM 1699 C C . ARG A 1 210 ? -16.986 -2.495 20.543 1.00 83.81 210 ARG A C 1
ATOM 1701 O O . ARG A 1 210 ? -17.969 -2.700 19.845 1.00 83.81 210 ARG A O 1
ATOM 1708 N N . ALA A 1 211 ? -16.267 -3.464 21.105 1.00 85.81 211 ALA A N 1
ATOM 1709 C CA . ALA A 1 211 ? -16.554 -4.880 20.906 1.00 85.81 211 ALA A CA 1
ATOM 1710 C C . ALA A 1 211 ? -17.970 -5.241 21.378 1.00 85.81 211 ALA A C 1
ATOM 1712 O O . ALA A 1 211 ? -18.740 -5.840 20.636 1.00 85.81 211 ALA A O 1
ATOM 1713 N N . LEU A 1 212 ? -18.351 -4.803 22.584 1.00 84.62 212 LEU A N 1
ATOM 1714 C CA . LEU A 1 212 ? -19.702 -5.015 23.108 1.00 84.62 212 LEU A CA 1
ATOM 1715 C C . LEU A 1 212 ? -20.773 -4.319 22.265 1.00 84.62 212 LEU A C 1
ATOM 1717 O O . LEU A 1 212 ? -21.826 -4.900 22.037 1.00 84.62 212 LEU A O 1
ATOM 1721 N N . ALA A 1 213 ? -20.520 -3.094 21.796 1.00 82.31 213 ALA A N 1
ATOM 1722 C CA . ALA A 1 213 ? -21.455 -2.390 20.925 1.00 82.31 213 ALA A CA 1
ATOM 1723 C C . ALA A 1 213 ? -21.653 -3.134 19.599 1.00 82.31 213 ALA A C 1
ATOM 1725 O O . ALA A 1 213 ? -22.792 -3.303 19.184 1.00 82.31 213 ALA A O 1
ATOM 1726 N N . LEU A 1 214 ? -20.578 -3.636 18.982 1.00 82.25 214 LEU A N 1
ATOM 1727 C CA . LEU A 1 214 ? -20.658 -4.411 17.743 1.00 82.25 214 LEU A CA 1
ATOM 1728 C C . LEU A 1 214 ? -21.425 -5.727 17.939 1.00 82.25 214 LEU A C 1
ATOM 1730 O O . LEU A 1 214 ? -22.251 -6.084 17.108 1.00 82.25 214 LEU A O 1
ATOM 1734 N N . LEU A 1 215 ? -21.213 -6.406 19.071 1.00 80.88 215 LEU A N 1
ATOM 1735 C CA . LEU A 1 215 ? -21.956 -7.618 19.430 1.00 80.88 215 LEU A CA 1
ATOM 1736 C C . LEU A 1 215 ? -23.443 -7.345 19.691 1.00 80.88 215 LEU A C 1
ATOM 1738 O O . LEU A 1 215 ? -24.283 -8.171 19.349 1.00 80.88 215 LEU A O 1
ATOM 1742 N N . MET A 1 216 ? -23.770 -6.204 20.306 1.00 76.25 216 MET A N 1
ATOM 1743 C CA . MET A 1 216 ? -25.145 -5.824 20.652 1.00 76.25 216 MET A CA 1
ATOM 1744 C C . MET A 1 216 ? -25.918 -5.173 19.491 1.00 76.25 216 MET A C 1
ATOM 1746 O O . MET A 1 216 ? -27.147 -5.193 19.496 1.00 76.25 216 MET A O 1
ATOM 1750 N N . GLU A 1 217 ? -25.233 -4.584 18.509 1.00 69.56 217 GLU A N 1
ATOM 1751 C CA . GLU A 1 217 ? -25.824 -3.945 17.329 1.00 69.56 217 GLU A CA 1
ATOM 1752 C C . GLU A 1 217 ? -25.786 -4.876 16.102 1.00 69.56 217 GLU A C 1
ATOM 1754 O O . GLU A 1 217 ? -25.092 -4.611 15.123 1.00 69.56 217 GLU A O 1
ATOM 1759 N N . SER A 1 218 ? -26.584 -5.944 16.116 1.00 54.75 218 SER A N 1
ATOM 1760 C CA . SER A 1 218 ? -27.012 -6.636 14.891 1.00 54.75 218 SER A CA 1
ATOM 1761 C C . SER A 1 218 ? -28.469 -6.235 14.623 1.00 54.75 218 SER A C 1
ATOM 1763 O O . SER A 1 218 ? -29.328 -6.411 15.481 1.00 54.75 218 SER A O 1
ATOM 1765 N N . GLN A 1 219 ? -28.784 -5.495 13.552 1.00 46.62 219 GLN A N 1
ATOM 1766 C CA . GLN A 1 219 ? -29.275 -6.116 12.311 1.00 46.62 219 GLN A CA 1
ATOM 1767 C C . GLN A 1 219 ? -29.210 -5.229 11.038 1.00 46.62 219 GLN A C 1
ATOM 1769 O O . GLN A 1 219 ? -29.541 -5.739 9.984 1.00 46.62 219 GLN A O 1
ATOM 1774 N N . ASP A 1 220 ? -28.764 -3.963 11.050 1.00 45.09 220 ASP A N 1
ATOM 1775 C CA . ASP A 1 220 ? -28.823 -3.114 9.831 1.00 45.09 220 ASP A CA 1
ATOM 1776 C C . ASP A 1 220 ? -27.649 -2.129 9.710 1.00 45.09 220 ASP A C 1
ATOM 1778 O O . ASP A 1 220 ? -27.794 -0.917 9.897 1.00 45.09 220 ASP A O 1
ATOM 1782 N N . LYS A 1 221 ? -26.449 -2.617 9.382 1.00 47.75 221 LYS A N 1
ATOM 1783 C CA . LYS A 1 221 ? -25.360 -1.729 8.946 1.00 47.75 221 LYS A CA 1
ATOM 1784 C C . LYS A 1 221 ? -24.762 -2.212 7.635 1.00 47.75 221 LYS A C 1
ATOM 1786 O O . LYS A 1 221 ? -24.363 -3.359 7.501 1.00 47.75 221 LYS A O 1
ATOM 1791 N N . SER A 1 222 ? -24.710 -1.287 6.676 1.00 47.31 222 SER A N 1
ATOM 1792 C CA . SER A 1 222 ? -23.977 -1.420 5.416 1.00 47.31 222 SER A CA 1
ATOM 1793 C C . SER A 1 222 ? -22.543 -1.896 5.677 1.00 47.31 222 SER A C 1
ATOM 1795 O O . SER A 1 222 ? -21.902 -1.388 6.601 1.00 47.31 222 SER A O 1
ATOM 1797 N N . ALA A 1 223 ? -22.041 -2.813 4.844 1.00 49.38 223 ALA A N 1
ATOM 1798 C CA . ALA A 1 223 ? -20.705 -3.411 4.945 1.00 49.38 223 ALA A CA 1
ATOM 1799 C C . ALA A 1 223 ? -19.591 -2.369 5.187 1.00 49.38 223 ALA A C 1
ATOM 1801 O O . ALA A 1 223 ? -18.714 -2.568 6.018 1.00 49.38 223 ALA A O 1
ATOM 1802 N N . ALA A 1 224 ? -19.707 -1.180 4.585 1.00 38.66 224 ALA A N 1
ATOM 1803 C CA . ALA A 1 224 ? -18.733 -0.098 4.740 1.00 38.66 224 ALA A CA 1
ATOM 1804 C C . ALA A 1 224 ? -18.633 0.487 6.169 1.00 38.66 224 ALA A C 1
ATOM 1806 O O . ALA A 1 224 ? -17.585 1.003 6.549 1.00 38.66 224 ALA A O 1
ATOM 1807 N N . LEU A 1 225 ? -19.707 0.453 6.969 1.00 48.50 225 LEU A N 1
ATOM 1808 C CA . LEU A 1 225 ? -19.690 0.901 8.373 1.00 48.50 225 LEU A CA 1
ATOM 1809 C C . LEU A 1 225 ? -19.148 -0.185 9.313 1.00 48.50 225 LEU A C 1
ATOM 1811 O O . LEU A 1 225 ? -18.551 0.154 10.335 1.00 48.50 225 LEU A O 1
ATOM 1815 N N . GLN A 1 226 ? -19.339 -1.458 8.959 1.00 55.22 226 GLN A N 1
ATOM 1816 C CA . GLN A 1 226 ? -18.752 -2.597 9.670 1.00 55.22 226 GLN A CA 1
ATOM 1817 C C . GLN A 1 226 ? -17.232 -2.635 9.452 1.00 55.22 226 GLN A C 1
ATOM 1819 O O . GLN A 1 226 ? -16.485 -2.626 10.427 1.00 55.22 226 GLN A O 1
ATOM 1824 N N . ASP A 1 227 ? -16.771 -2.477 8.208 1.00 51.31 227 ASP A N 1
ATOM 1825 C CA . ASP A 1 227 ? -15.341 -2.462 7.863 1.00 51.31 227 ASP A CA 1
ATOM 1826 C C . ASP A 1 227 ? -14.550 -1.360 8.591 1.00 51.31 227 ASP A C 1
ATOM 1828 O O . ASP A 1 227 ? -13.389 -1.543 8.973 1.00 51.31 227 ASP A O 1
ATOM 1832 N N . VAL A 1 228 ? -15.160 -0.190 8.812 1.00 54.16 228 VAL A N 1
ATOM 1833 C CA . VAL A 1 228 ? -14.532 0.905 9.573 1.00 54.16 228 VAL A CA 1
ATOM 1834 C C . VAL A 1 228 ? -14.416 0.549 11.058 1.00 54.16 228 VAL A C 1
ATOM 1836 O O . VAL A 1 228 ? -13.362 0.780 11.655 1.00 54.16 228 VAL A O 1
ATOM 1839 N N . GLY A 1 229 ? -15.464 -0.033 11.649 1.00 60.62 229 GLY A N 1
ATOM 1840 C CA . GLY A 1 229 ? -15.456 -0.476 13.047 1.00 60.62 229 GLY A CA 1
ATOM 1841 C C . GLY A 1 229 ? -14.421 -1.572 13.303 1.00 60.62 229 GLY A C 1
ATOM 1842 O O . GLY A 1 229 ? -13.646 -1.487 14.261 1.00 60.62 229 GLY A O 1
ATOM 1843 N N . ASP A 1 230 ? -14.342 -2.544 12.399 1.00 66.88 230 ASP A N 1
ATOM 1844 C CA . ASP A 1 230 ? -13.413 -3.669 12.482 1.00 66.88 230 ASP A CA 1
ATOM 1845 C C . ASP A 1 230 ? -11.956 -3.211 12.404 1.00 66.88 230 ASP A C 1
ATOM 1847 O O . ASP A 1 230 ? -11.106 -3.640 13.191 1.00 66.88 230 ASP A O 1
ATOM 1851 N N . ASN A 1 231 ? -11.659 -2.276 11.499 1.00 65.38 231 ASN A N 1
ATOM 1852 C CA . ASN A 1 231 ? -10.320 -1.714 11.356 1.00 65.38 231 ASN A CA 1
ATOM 1853 C C . ASN A 1 231 ? -9.873 -0.945 12.606 1.00 65.38 231 ASN A C 1
ATOM 1855 O O . ASN A 1 231 ? -8.732 -1.096 13.049 1.00 65.38 231 ASN A O 1
ATOM 1859 N N . GLU A 1 232 ? -10.754 -0.154 13.222 1.00 71.38 232 GLU A N 1
ATOM 1860 C CA . GLU A 1 232 ? -10.434 0.541 14.473 1.00 71.38 232 GLU A CA 1
ATOM 1861 C C . GLU A 1 232 ? -10.156 -0.430 15.631 1.00 71.38 232 GLU A C 1
ATOM 1863 O O . GLU A 1 232 ? -9.208 -0.220 16.396 1.00 71.38 232 GLU A O 1
ATOM 1868 N N . MET A 1 233 ? -10.941 -1.507 15.753 1.00 76.12 233 MET A N 1
ATOM 1869 C CA . MET A 1 233 ? -10.719 -2.537 16.773 1.00 76.12 233 MET A CA 1
ATOM 1870 C C . MET A 1 233 ? -9.380 -3.252 16.569 1.00 76.12 233 MET A C 1
ATOM 1872 O O . MET A 1 233 ? -8.605 -3.372 17.523 1.00 76.12 233 MET A O 1
ATOM 1876 N N . ARG A 1 234 ? -9.047 -3.639 15.330 1.00 80.75 234 ARG A N 1
ATOM 1877 C CA . ARG A 1 234 ? -7.749 -4.258 15.005 1.00 80.75 234 ARG A CA 1
ATOM 1878 C C . ARG A 1 234 ? -6.573 -3.331 15.314 1.00 80.75 234 ARG A C 1
ATOM 1880 O O . ARG A 1 234 ? -5.557 -3.786 15.843 1.00 80.75 234 ARG A O 1
ATOM 1887 N N . LEU A 1 235 ? -6.709 -2.027 15.059 1.00 76.88 235 LEU A N 1
ATOM 1888 C CA . LEU A 1 235 ? -5.691 -1.034 15.417 1.00 76.88 235 LEU A CA 1
ATOM 1889 C C . LEU A 1 235 ? -5.498 -0.923 16.937 1.00 76.88 235 LEU A C 1
ATOM 1891 O O . LEU A 1 235 ? -4.356 -0.895 17.396 1.00 76.88 235 LEU A O 1
ATOM 1895 N N . LEU A 1 236 ? -6.581 -0.905 17.723 1.00 80.88 236 LEU A N 1
ATOM 1896 C CA . LEU A 1 236 ? -6.505 -0.899 19.190 1.00 80.88 236 LEU A CA 1
ATOM 1897 C C . LEU A 1 236 ? -5.861 -2.182 19.732 1.00 80.88 236 LEU A C 1
ATOM 1899 O O . LEU A 1 236 ? -4.963 -2.109 20.571 1.00 80.88 236 LEU A O 1
ATOM 1903 N N . MET A 1 237 ? -6.248 -3.352 19.215 1.00 81.19 237 MET A N 1
ATOM 1904 C CA . MET A 1 237 ? -5.633 -4.632 19.583 1.00 81.19 237 MET A CA 1
ATOM 1905 C C . MET A 1 237 ? -4.133 -4.645 19.266 1.00 81.19 237 MET A C 1
ATOM 1907 O O . MET A 1 237 ? -3.325 -5.076 20.089 1.00 81.19 237 MET A O 1
ATOM 1911 N N . ALA A 1 238 ? -3.734 -4.119 18.106 1.00 80.56 238 ALA A N 1
ATOM 1912 C CA . ALA A 1 238 ? -2.330 -3.993 17.732 1.00 80.56 238 ALA A CA 1
ATOM 1913 C C . ALA A 1 238 ? -1.559 -3.004 18.630 1.00 80.56 238 ALA A C 1
ATOM 1915 O O . ALA A 1 238 ? -0.411 -3.279 18.976 1.00 80.56 238 ALA A O 1
ATOM 1916 N N . ALA A 1 239 ? -2.181 -1.894 19.046 1.00 81.62 239 ALA A N 1
ATOM 1917 C CA . ALA A 1 239 ? -1.583 -0.904 19.951 1.00 81.62 239 ALA A CA 1
ATOM 1918 C C . ALA A 1 239 ? -1.374 -1.445 21.374 1.00 81.62 239 ALA A C 1
ATOM 1920 O O . ALA A 1 239 ? -0.404 -1.082 22.046 1.00 81.62 239 ALA A O 1
ATOM 1921 N N . LEU A 1 240 ? -2.297 -2.295 21.831 1.00 84.06 240 LEU A N 1
ATOM 1922 C CA . LEU A 1 240 ? -2.292 -2.914 23.157 1.00 84.06 240 LEU A CA 1
ATOM 1923 C C . LEU A 1 240 ? -1.383 -4.151 23.234 1.00 84.06 240 LEU A C 1
ATOM 1925 O O . LEU A 1 240 ? -0.921 -4.513 24.320 1.00 84.06 240 LEU A O 1
ATOM 1929 N N . LYS A 1 241 ? -1.082 -4.785 22.094 1.00 83.00 241 LYS A N 1
ATOM 1930 C CA . LYS A 1 241 ? -0.255 -5.994 22.027 1.00 83.00 241 LYS A CA 1
ATOM 1931 C C . LYS A 1 241 ? 1.149 -5.740 22.593 1.00 83.00 241 LYS A C 1
ATOM 1933 O O . LYS A 1 241 ? 1.939 -4.954 22.069 1.00 83.00 241 LYS A O 1
ATOM 1938 N N . GLY A 1 242 ? 1.490 -6.456 23.665 1.00 76.12 242 GLY A N 1
ATOM 1939 C CA . GLY A 1 242 ? 2.802 -6.361 24.315 1.00 76.12 242 GLY A CA 1
ATOM 1940 C C . GLY A 1 242 ? 2.956 -5.180 25.284 1.00 76.12 242 GLY A C 1
ATOM 1941 O O . GLY A 1 242 ? 4.091 -4.828 25.634 1.00 76.12 242 GLY A O 1
ATOM 1942 N N . CYS A 1 243 ? 1.852 -4.564 25.715 1.00 79.25 243 CYS A N 1
ATOM 1943 C CA . CYS A 1 243 ? 1.813 -3.715 26.905 1.00 79.25 243 CYS A CA 1
ATOM 1944 C C . CYS A 1 243 ? 1.781 -4.592 28.169 1.00 79.25 243 CYS A C 1
ATOM 1946 O O . CYS A 1 243 ? 1.059 -5.583 28.230 1.00 79.25 243 CYS A O 1
ATOM 1948 N N . LYS A 1 244 ? 2.590 -4.257 29.184 1.00 72.25 244 LYS A N 1
ATOM 1949 C CA . LYS A 1 244 ? 2.608 -4.994 30.458 1.00 72.25 244 LYS A CA 1
ATOM 1950 C C . LYS A 1 244 ? 1.503 -4.460 31.372 1.00 72.25 244 LYS A C 1
ATOM 1952 O O . LYS A 1 244 ? 1.537 -3.291 31.735 1.00 72.25 244 LYS A O 1
ATOM 1957 N N . THR A 1 245 ? 0.575 -5.320 31.782 1.00 76.00 245 THR A N 1
ATOM 1958 C CA . THR A 1 245 ? -0.414 -5.040 32.836 1.00 76.00 245 THR A CA 1
ATOM 1959 C C . THR A 1 245 ? 0.020 -5.722 34.135 1.00 76.00 245 THR A C 1
ATOM 1961 O O . THR A 1 245 ? 0.298 -6.925 34.146 1.00 76.00 245 THR A O 1
ATOM 1964 N N . PHE A 1 246 ? 0.110 -4.968 35.232 1.00 72.62 246 PHE A N 1
ATOM 1965 C CA . PHE A 1 246 ? 0.731 -5.451 36.471 1.00 72.62 246 PHE A CA 1
ATOM 1966 C C . PHE A 1 246 ? -0.272 -6.072 37.457 1.00 72.62 246 PHE A C 1
ATOM 1968 O O . PHE A 1 246 ? 0.039 -7.102 38.055 1.00 72.62 246 PHE A O 1
ATOM 1975 N N . LEU A 1 247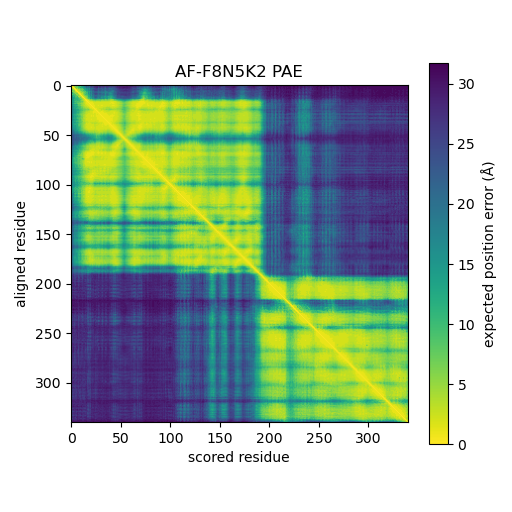 ? -1.481 -5.515 37.595 1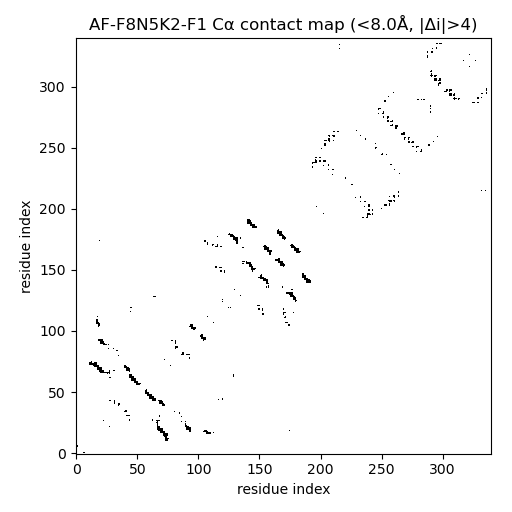.00 84.38 247 LEU A N 1
ATOM 1976 C CA . LEU A 1 247 ? -2.480 -5.995 38.557 1.00 84.38 247 LEU A CA 1
ATOM 1977 C C . LEU A 1 247 ? -3.363 -7.117 37.971 1.00 84.38 247 LEU A C 1
ATOM 1979 O O . LEU A 1 247 ? -3.675 -7.093 36.778 1.00 84.38 247 LEU A O 1
ATOM 1983 N N . PRO A 1 248 ? -3.836 -8.078 38.795 1.00 82.50 248 PRO A N 1
ATOM 1984 C CA . PRO A 1 248 ? -4.752 -9.134 38.346 1.00 82.50 248 PRO A CA 1
ATOM 1985 C C . PRO A 1 248 ? -6.044 -8.604 37.710 1.00 82.50 248 PRO A C 1
ATOM 1987 O O . PRO A 1 248 ? -6.520 -9.166 36.730 1.00 82.50 248 PRO A O 1
ATOM 1990 N N . ASN A 1 249 ? -6.580 -7.495 38.231 1.00 85.62 249 ASN A N 1
ATOM 1991 C CA . ASN A 1 249 ? -7.779 -6.853 37.689 1.00 85.62 249 ASN A CA 1
ATOM 1992 C C . ASN A 1 249 ? -7.540 -6.268 36.287 1.00 85.62 249 ASN A C 1
ATOM 1994 O O . ASN A 1 249 ? -8.364 -6.449 35.396 1.00 85.62 249 ASN A O 1
ATOM 1998 N N . ASP A 1 250 ? -6.394 -5.623 36.063 1.00 84.19 250 ASP A N 1
ATOM 1999 C CA . ASP A 1 250 ? -6.063 -5.033 34.760 1.00 84.19 250 ASP A CA 1
ATOM 2000 C C . ASP A 1 250 ? -5.773 -6.112 33.721 1.00 84.19 250 ASP A C 1
ATOM 2002 O O . ASP A 1 250 ? -6.198 -5.992 32.575 1.00 84.19 250 ASP A O 1
ATOM 2006 N N . LYS A 1 251 ? -5.124 -7.209 34.137 1.00 86.50 251 LYS A N 1
ATOM 2007 C CA . LYS A 1 251 ? -4.960 -8.407 33.303 1.00 86.50 251 LYS A CA 1
ATOM 2008 C C . LYS A 1 251 ? -6.310 -8.993 32.895 1.00 86.50 251 LYS A C 1
ATOM 2010 O O . LYS A 1 251 ? -6.497 -9.314 31.726 1.00 86.50 251 LYS A O 1
ATOM 2015 N N . ALA A 1 252 ? -7.256 -9.096 33.829 1.00 87.50 252 ALA A N 1
ATOM 2016 C CA . ALA A 1 252 ? -8.590 -9.603 33.526 1.00 87.50 252 ALA A CA 1
ATOM 2017 C C . ALA A 1 252 ? -9.330 -8.682 32.543 1.00 87.50 252 ALA A C 1
ATOM 2019 O O . ALA A 1 252 ? -9.879 -9.163 31.559 1.00 87.50 252 ALA A O 1
ATOM 2020 N N . ARG A 1 253 ? -9.281 -7.356 32.741 1.00 88.06 253 ARG A N 1
ATOM 2021 C CA . ARG A 1 253 ? -9.865 -6.377 31.803 1.00 88.06 253 ARG A CA 1
ATOM 2022 C C . ARG A 1 253 ? -9.232 -6.450 30.414 1.00 88.06 253 ARG A C 1
ATOM 2024 O O . ARG A 1 253 ? -9.946 -6.365 29.423 1.00 88.06 253 ARG A O 1
ATOM 2031 N N . TYR A 1 254 ? -7.913 -6.618 30.347 1.00 89.81 254 TYR A N 1
ATOM 2032 C CA . TYR A 1 254 ? -7.181 -6.776 29.093 1.00 89.81 254 TYR A CA 1
ATOM 2033 C C . TYR A 1 254 ? -7.638 -8.028 28.333 1.00 89.81 254 TYR A C 1
ATOM 2035 O O . TYR A 1 254 ? -8.069 -7.912 27.189 1.00 89.81 254 TYR A O 1
ATOM 2043 N N . HIS A 1 255 ? -7.612 -9.205 28.970 1.00 89.94 255 HIS A N 1
ATOM 2044 C CA . HIS A 1 255 ? -8.029 -10.450 28.313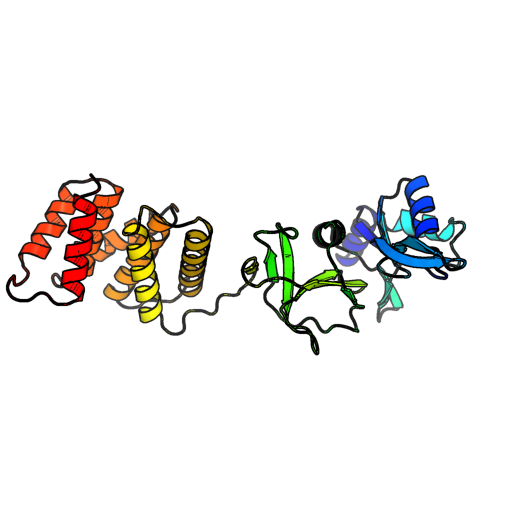 1.00 89.94 255 HIS A CA 1
ATOM 2045 C C . HIS A 1 255 ? -9.513 -10.443 27.958 1.00 89.94 255 HIS A C 1
ATOM 2047 O O . HIS A 1 255 ? -9.881 -10.902 26.884 1.00 89.94 255 HIS A O 1
ATOM 2053 N N . PHE A 1 256 ? -10.357 -9.844 28.799 1.00 90.88 256 PHE A N 1
ATOM 2054 C CA . PHE A 1 256 ? -11.765 -9.642 28.482 1.00 90.88 256 PHE A CA 1
ATOM 2055 C C . PHE A 1 256 ? -11.969 -8.779 27.230 1.00 90.88 256 PHE A C 1
ATOM 2057 O O . PHE A 1 256 ? -12.764 -9.136 26.365 1.00 90.88 256 PHE A O 1
ATOM 2064 N N . ALA A 1 257 ? -11.231 -7.672 27.097 1.00 89.69 257 ALA A N 1
ATOM 2065 C CA . ALA A 1 257 ? -11.317 -6.805 25.924 1.00 89.69 257 ALA A CA 1
ATOM 2066 C C . ALA A 1 257 ? -10.890 -7.527 24.637 1.00 89.69 257 ALA A C 1
ATOM 2068 O O . ALA A 1 257 ? -11.545 -7.376 23.609 1.00 89.69 257 ALA A O 1
ATOM 2069 N N . PHE A 1 258 ? -9.818 -8.326 24.695 1.00 89.75 258 PHE A N 1
ATOM 2070 C CA . PHE A 1 258 ? -9.352 -9.127 23.559 1.00 89.75 258 PHE A CA 1
ATOM 2071 C C . PHE A 1 258 ? -10.320 -10.258 23.208 1.00 89.75 258 PHE A C 1
ATOM 2073 O O . PHE A 1 258 ? -10.611 -10.445 22.030 1.00 89.75 258 PHE A O 1
ATOM 2080 N N . TYR A 1 259 ? -10.858 -10.958 24.209 1.00 90.56 259 TYR A N 1
ATOM 2081 C CA . TYR A 1 259 ? -11.870 -11.996 24.018 1.00 90.56 259 TYR A CA 1
ATOM 2082 C C . TYR A 1 259 ? -13.124 -11.428 23.339 1.00 90.56 259 TYR A C 1
ATOM 2084 O O . TYR A 1 259 ? -13.521 -11.909 22.281 1.00 90.56 259 TYR A O 1
ATOM 2092 N N . ALA A 1 260 ? -13.684 -10.338 23.877 1.00 88.38 260 ALA A N 1
ATOM 2093 C CA . ALA A 1 260 ? -14.856 -9.690 23.295 1.00 88.38 260 ALA A CA 1
ATOM 2094 C C . ALA A 1 260 ? -14.586 -9.182 21.868 1.00 88.38 260 ALA A C 1
ATOM 2096 O O . ALA A 1 260 ? -15.432 -9.351 20.995 1.00 88.38 260 ALA A O 1
ATOM 2097 N N . ALA A 1 261 ? -13.417 -8.581 21.613 1.00 86.25 261 ALA A N 1
ATOM 2098 C CA . ALA A 1 261 ? -13.061 -8.068 20.290 1.00 86.25 261 ALA A CA 1
ATOM 2099 C C . ALA A 1 261 ? -12.876 -9.184 19.253 1.00 86.25 261 ALA A C 1
ATOM 2101 O O . ALA A 1 261 ? -13.389 -9.064 18.146 1.00 86.25 261 ALA A O 1
ATOM 2102 N N . ARG A 1 262 ? -12.194 -10.283 19.603 1.00 87.56 262 ARG A N 1
ATOM 2103 C CA . ARG A 1 262 ? -12.037 -11.429 18.694 1.00 87.56 262 ARG A CA 1
ATOM 2104 C C . ARG A 1 262 ? -13.363 -12.102 18.393 1.00 87.56 262 ARG A C 1
ATOM 2106 O O . ARG A 1 262 ? -13.635 -12.383 17.234 1.00 87.56 262 ARG A O 1
ATOM 2113 N N . MET A 1 263 ? -14.212 -12.267 19.405 1.00 85.00 263 MET A N 1
ATOM 2114 C CA . MET A 1 263 ? -15.552 -12.811 19.212 1.00 85.00 263 MET A CA 1
ATOM 2115 C C . MET A 1 263 ? -16.399 -11.916 18.295 1.00 85.00 263 MET A C 1
ATOM 2117 O O . MET A 1 263 ? -17.086 -12.418 17.413 1.00 85.00 263 MET A O 1
ATOM 2121 N N . ALA A 1 264 ? -16.306 -10.592 18.450 1.00 83.69 264 ALA A N 1
ATOM 2122 C CA . ALA A 1 264 ? -16.983 -9.630 17.581 1.00 83.69 264 ALA A CA 1
ATOM 2123 C C . ALA A 1 264 ? -16.477 -9.678 16.124 1.00 83.69 264 ALA A C 1
ATOM 2125 O O . ALA A 1 264 ? -17.262 -9.509 15.198 1.00 83.69 264 ALA A O 1
ATOM 2126 N N . LEU A 1 265 ? -15.184 -9.950 15.926 1.00 77.94 265 LEU A N 1
ATOM 2127 C CA . LEU A 1 265 ? -14.538 -10.083 14.614 1.00 77.94 265 LEU A CA 1
ATOM 2128 C C . LEU A 1 265 ? -14.662 -11.492 13.995 1.00 77.94 265 LEU A C 1
ATOM 2130 O O . LEU A 1 265 ? -14.194 -11.696 12.875 1.00 77.94 265 LEU A O 1
ATOM 2134 N N . GLY A 1 266 ? -15.242 -12.469 14.705 1.00 79.62 266 GLY A N 1
ATOM 2135 C CA . GLY A 1 266 ? -15.301 -13.871 14.268 1.00 79.62 266 GLY A CA 1
ATOM 2136 C C . GLY A 1 266 ? -13.942 -14.592 14.248 1.00 79.62 266 GLY A C 1
ATOM 2137 O O . GLY A 1 266 ? -13.766 -15.558 13.509 1.00 79.62 266 GLY A O 1
ATOM 2138 N N . GLU A 1 267 ? -12.969 -14.111 15.024 1.00 81.88 267 GLU A N 1
ATOM 2139 C CA . GLU A 1 267 ? -11.623 -14.682 15.161 1.00 81.88 267 GLU A CA 1
ATOM 2140 C C . GLU A 1 267 ? -11.538 -15.664 16.349 1.00 81.88 267 GLU A C 1
ATOM 2142 O O . GLU A 1 267 ? -12.343 -15.609 17.279 1.00 81.88 267 GLU A O 1
ATOM 2147 N N . ASP A 1 268 ? -10.524 -16.540 16.365 1.00 81.31 268 ASP A N 1
ATOM 2148 C CA . ASP A 1 268 ? -10.313 -17.498 17.461 1.00 81.31 268 ASP A CA 1
ATOM 2149 C C . ASP A 1 268 ? -9.924 -16.799 18.780 1.00 81.31 268 ASP A C 1
ATOM 2151 O O . ASP A 1 268 ? -8.860 -16.178 18.914 1.00 81.31 268 ASP A O 1
ATOM 2155 N N . ALA A 1 269 ? -10.803 -16.912 19.775 1.00 85.19 269 ALA A N 1
ATOM 2156 C CA . ALA A 1 269 ? -10.676 -16.284 21.085 1.00 85.19 269 ALA A CA 1
ATOM 2157 C C . ALA A 1 269 ? -10.299 -17.266 22.217 1.00 85.19 269 ALA A C 1
ATOM 2159 O O . ALA A 1 269 ? -10.293 -16.863 23.385 1.00 85.19 269 ALA A O 1
ATOM 2160 N N . ALA A 1 270 ? -9.954 -18.523 21.901 1.00 82.62 270 ALA A N 1
ATOM 2161 C CA . ALA A 1 270 ? -9.726 -19.581 22.892 1.00 82.62 270 ALA A CA 1
ATOM 2162 C C . ALA A 1 270 ? -8.624 -19.245 23.917 1.00 82.62 270 ALA A C 1
ATOM 2164 O O . ALA A 1 270 ? -8.813 -19.430 25.123 1.00 82.62 270 ALA A O 1
ATOM 2165 N N . ASP A 1 271 ? -7.500 -18.688 23.459 1.00 84.94 271 ASP A N 1
ATOM 2166 C CA . ASP A 1 271 ? -6.374 -18.325 24.327 1.00 84.94 271 ASP A CA 1
ATOM 2167 C C . ASP A 1 271 ? -6.758 -17.253 25.358 1.00 84.94 271 ASP A C 1
ATOM 2169 O O . ASP A 1 271 ? -6.471 -17.384 26.551 1.00 84.94 271 ASP A O 1
ATOM 2173 N N . ASP A 1 272 ? -7.434 -16.189 24.914 1.00 85.19 272 ASP A N 1
ATOM 2174 C CA . ASP A 1 272 ? -7.846 -15.093 25.797 1.00 85.19 272 ASP A CA 1
ATOM 2175 C C . ASP A 1 272 ? -8.938 -15.538 26.769 1.00 85.19 272 ASP A C 1
ATOM 2177 O O . ASP A 1 272 ? -8.920 -15.133 27.934 1.00 85.19 272 ASP A O 1
ATOM 2181 N N . LYS A 1 273 ? -9.828 -16.437 26.332 1.00 86.44 273 LYS A N 1
ATOM 2182 C CA . LYS A 1 273 ? -10.829 -17.076 27.188 1.00 86.44 273 LYS A CA 1
ATOM 2183 C C . LYS A 1 273 ? -10.182 -17.891 28.306 1.00 86.44 273 LYS A C 1
ATOM 2185 O O . LYS A 1 273 ? -10.539 -17.718 29.471 1.00 86.44 273 LYS A O 1
ATOM 2190 N N . ALA A 1 274 ? -9.199 -18.733 27.982 1.00 86.12 274 ALA A N 1
ATOM 2191 C CA . ALA A 1 274 ? -8.492 -19.551 28.967 1.00 86.12 274 ALA A CA 1
ATOM 2192 C C . ALA A 1 274 ? -7.743 -18.689 30.000 1.00 86.12 274 ALA A C 1
ATOM 2194 O O . ALA A 1 274 ? -7.823 -18.936 31.208 1.00 86.12 274 ALA A O 1
ATOM 2195 N N . GLN A 1 275 ? -7.059 -17.633 29.542 1.00 86.75 275 GLN A N 1
ATOM 2196 C CA . GLN A 1 275 ? -6.383 -16.691 30.436 1.00 86.75 275 GLN A CA 1
ATOM 2197 C C . GLN A 1 275 ? -7.378 -15.944 31.328 1.00 86.75 275 GLN A C 1
ATOM 2199 O O . GLN A 1 275 ? -7.154 -15.841 32.537 1.00 86.75 275 GLN A O 1
ATOM 2204 N N . LEU A 1 276 ? -8.499 -15.477 30.772 1.00 88.00 276 LEU A N 1
ATOM 2205 C CA . LEU A 1 276 ? -9.549 -14.804 31.530 1.00 88.00 276 LEU A CA 1
ATOM 2206 C C . LEU A 1 276 ? -10.152 -15.720 32.603 1.00 88.00 276 LEU A C 1
ATOM 2208 O O . LEU A 1 276 ? -10.213 -15.319 33.765 1.00 88.00 276 LEU A O 1
ATOM 2212 N N . ALA A 1 277 ? -10.512 -16.957 32.250 1.00 86.12 277 ALA A N 1
ATOM 2213 C CA . ALA A 1 277 ? -11.081 -17.939 33.174 1.00 86.12 277 ALA A CA 1
ATOM 2214 C C . ALA A 1 277 ? -10.153 -18.223 34.369 1.00 86.12 277 ALA A C 1
ATOM 2216 O O . ALA A 1 277 ? -10.611 -18.305 35.507 1.00 86.12 277 ALA A O 1
ATOM 2217 N N . SER A 1 278 ? -8.835 -18.269 34.143 1.00 88.06 278 SER A N 1
ATOM 2218 C CA . SER A 1 278 ? -7.846 -18.441 35.220 1.00 88.06 278 SER A CA 1
ATOM 2219 C C . SER A 1 278 ? -7.782 -17.257 36.203 1.00 88.06 278 SER A C 1
ATOM 2221 O O . SER A 1 278 ? -7.347 -17.409 37.349 1.00 88.06 278 SER A O 1
ATOM 2223 N N . LEU A 1 279 ? -8.203 -16.065 35.765 1.00 87.56 279 LEU A N 1
ATOM 2224 C CA . LEU A 1 279 ? -8.151 -14.826 36.541 1.00 87.56 279 LEU A CA 1
ATOM 2225 C C . LEU A 1 279 ? -9.459 -14.523 37.278 1.00 87.56 279 LEU A C 1
ATOM 2227 O O . LEU A 1 279 ? -9.397 -13.834 38.299 1.00 87.56 279 LEU A O 1
ATOM 2231 N N . LEU A 1 280 ? -10.606 -15.047 36.824 1.00 85.06 280 LEU A N 1
ATOM 2232 C CA . LEU A 1 280 ? -11.918 -14.811 37.450 1.00 85.06 280 LEU A CA 1
ATOM 2233 C C . LEU A 1 280 ? -11.934 -15.096 38.966 1.00 85.06 280 LEU A C 1
ATOM 2235 O O . LEU A 1 280 ? -12.376 -14.214 39.707 1.00 85.06 280 LEU A O 1
ATOM 2239 N N . PRO A 1 281 ? -11.369 -16.213 39.482 1.00 85.50 281 PRO A N 1
ATOM 2240 C CA . PRO A 1 281 ? -11.388 -16.509 40.920 1.00 85.50 281 PRO A CA 1
ATOM 2241 C C . PRO A 1 281 ? -10.576 -15.527 41.775 1.00 85.50 281 PRO A C 1
ATOM 2243 O O . PRO A 1 281 ? -10.732 -15.480 42.991 1.00 85.50 281 PRO A O 1
ATOM 2246 N N . ARG A 1 282 ? -9.672 -14.751 41.160 1.00 85.38 282 ARG A N 1
ATOM 2247 C CA . ARG A 1 282 ? -8.799 -13.787 41.851 1.00 85.38 282 ARG A CA 1
ATOM 2248 C C . ARG A 1 282 ? -9.414 -12.389 41.939 1.00 85.38 282 ARG A C 1
ATOM 2250 O O . ARG A 1 282 ? -8.812 -11.495 42.537 1.00 85.38 282 ARG A O 1
ATOM 2257 N N . LEU A 1 283 ? -10.568 -12.168 41.310 1.00 85.56 283 LEU A N 1
ATOM 2258 C CA . LEU A 1 283 ? -11.253 -10.881 41.316 1.00 85.56 283 LEU A CA 1
ATOM 2259 C C . LEU A 1 283 ? -12.118 -10.725 42.569 1.00 85.56 283 LEU A C 1
ATOM 2261 O O . LEU A 1 283 ? -12.631 -11.684 43.135 1.00 85.56 283 LEU A O 1
ATOM 2265 N N . LYS A 1 284 ? -12.302 -9.474 43.001 1.00 83.00 284 LYS A N 1
ATOM 2266 C CA . LYS A 1 284 ? -13.227 -9.155 44.094 1.00 83.00 284 LYS A CA 1
ATOM 2267 C C . LYS A 1 284 ? -14.669 -9.425 43.654 1.00 83.00 284 LYS A C 1
ATOM 2269 O O . LYS A 1 284 ? -15.033 -9.103 42.527 1.00 83.00 284 LYS A O 1
ATOM 2274 N N . ALA A 1 285 ? -15.500 -9.912 44.574 1.00 76.88 285 ALA A N 1
ATOM 2275 C CA . ALA A 1 285 ? -16.899 -10.267 44.310 1.00 76.88 285 ALA A CA 1
ATOM 2276 C C . ALA A 1 285 ? -17.772 -9.101 43.801 1.00 76.88 285 ALA A C 1
ATOM 2278 O O . ALA A 1 285 ? -18.787 -9.325 43.154 1.00 76.88 285 ALA A O 1
ATOM 2279 N N . ASN A 1 286 ? -17.383 -7.852 44.072 1.00 79.06 286 ASN A N 1
ATOM 2280 C CA . ASN A 1 286 ? -18.083 -6.654 43.603 1.00 79.06 286 ASN A CA 1
ATOM 2281 C C . ASN A 1 286 ? -17.627 -6.171 42.211 1.00 79.06 286 ASN A C 1
ATOM 2283 O O . ASN A 1 286 ? -18.058 -5.111 41.756 1.00 79.06 286 ASN A O 1
ATOM 2287 N N . ASN A 1 287 ? -16.731 -6.898 41.540 1.00 85.62 287 ASN A N 1
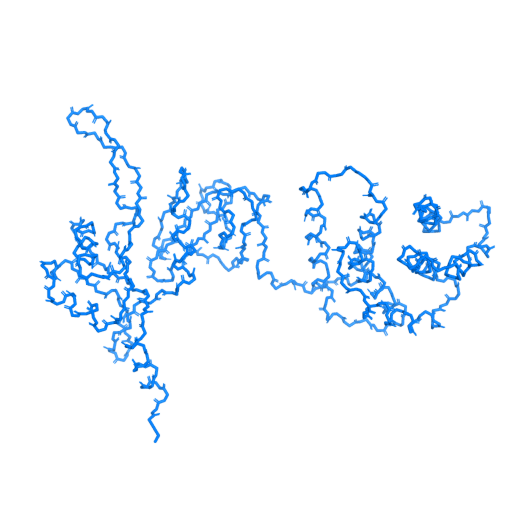ATOM 2288 C CA . ASN A 1 287 ? -16.220 -6.502 40.237 1.00 85.62 287 ASN A CA 1
ATOM 2289 C C . ASN A 1 287 ? -17.248 -6.789 39.137 1.00 85.62 287 ASN A C 1
ATOM 2291 O O . ASN A 1 287 ? -17.601 -7.938 38.884 1.00 85.62 287 ASN A O 1
ATOM 2295 N N . LEU A 1 288 ? -17.667 -5.740 38.429 1.00 84.62 288 LEU A N 1
ATOM 2296 C CA . LEU A 1 288 ? -18.639 -5.827 37.335 1.00 84.62 288 LEU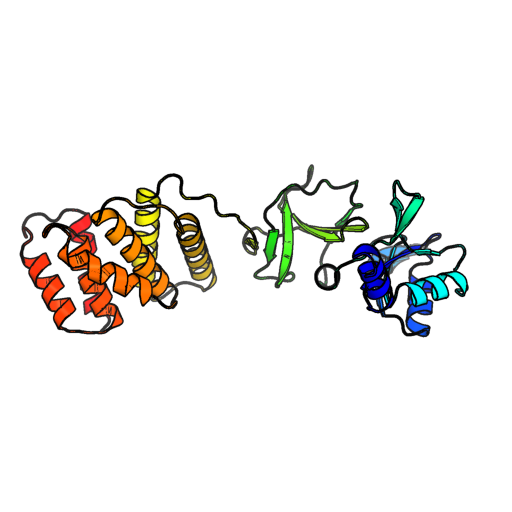 A CA 1
ATOM 2297 C C . LEU A 1 288 ? -18.148 -6.656 36.140 1.00 84.62 288 LEU A C 1
ATOM 2299 O O . LEU A 1 288 ? -18.959 -7.046 35.309 1.00 84.62 288 LEU A O 1
ATOM 2303 N N . LEU A 1 289 ? -16.848 -6.954 36.058 1.00 85.56 289 LEU A N 1
ATOM 2304 C CA . LEU A 1 289 ? -16.310 -7.846 35.033 1.00 85.56 289 LEU A CA 1
ATOM 2305 C C . LEU A 1 289 ? -16.836 -9.284 35.170 1.00 85.56 289 LEU A C 1
ATOM 2307 O O . LEU A 1 289 ? -16.995 -9.958 34.159 1.00 85.56 289 LEU A O 1
ATOM 2311 N N . LEU A 1 290 ? -17.135 -9.734 36.397 1.00 85.81 290 LEU A N 1
ATOM 2312 C CA . LEU A 1 290 ? -17.633 -11.085 36.669 1.00 85.81 290 LEU A CA 1
ATOM 2313 C C . LEU A 1 290 ? -18.966 -11.365 35.948 1.00 85.81 290 LEU A C 1
ATOM 2315 O O . LEU A 1 290 ? -18.978 -12.230 35.073 1.00 85.81 290 LEU A O 1
ATOM 2319 N N . PRO A 1 291 ? -20.065 -10.622 36.206 1.00 86.56 291 PRO A N 1
ATOM 2320 C CA . PRO A 1 291 ? -21.341 -10.902 35.549 1.00 86.56 291 PRO A CA 1
ATOM 2321 C C . PRO A 1 291 ? -21.269 -10.676 34.037 1.00 86.56 291 PRO A C 1
ATOM 2323 O O . PRO A 1 291 ? -21.887 -11.413 33.283 1.00 86.56 291 PRO A O 1
ATOM 2326 N N . VAL A 1 292 ? -20.483 -9.703 33.562 1.00 87.00 292 VAL A N 1
ATOM 2327 C CA . VAL A 1 292 ? -20.338 -9.449 32.119 1.00 87.00 292 VAL A CA 1
ATOM 2328 C C . VAL A 1 292 ? -19.625 -10.608 31.411 1.00 87.00 292 VAL A C 1
ATOM 2330 O O . VAL A 1 292 ? -20.019 -10.972 30.306 1.00 87.00 292 VAL A O 1
ATOM 2333 N N . THR A 1 293 ? -18.610 -11.205 32.040 1.00 86.62 293 THR A N 1
ATOM 2334 C CA . THR A 1 293 ? -17.882 -12.351 31.470 1.00 86.62 293 THR A CA 1
ATOM 2335 C C . THR A 1 293 ? -18.783 -13.573 31.353 1.00 86.62 293 THR A C 1
ATOM 2337 O O . THR A 1 293 ? -18.878 -14.146 30.273 1.00 86.62 293 THR A O 1
ATOM 2340 N N . HIS A 1 294 ? -19.503 -13.909 32.424 1.00 86.62 294 HIS A N 1
ATOM 2341 C CA . HIS A 1 294 ? -20.459 -15.015 32.428 1.00 86.62 294 HIS A CA 1
ATOM 2342 C C . HIS A 1 294 ? -21.557 -14.840 31.359 1.00 86.62 294 HIS A C 1
ATOM 2344 O O . HIS A 1 294 ? -21.882 -15.777 30.636 1.00 86.62 294 HIS A O 1
ATOM 2350 N N . LEU A 1 295 ? -22.071 -13.617 31.169 1.00 86.50 295 LEU A N 1
ATOM 2351 C CA . LEU A 1 295 ? -23.052 -13.332 30.112 1.00 86.50 295 LEU A CA 1
ATOM 2352 C C . LEU A 1 295 ? -22.496 -13.546 28.697 1.00 86.50 295 LEU A C 1
ATOM 2354 O O . LEU A 1 295 ? -23.219 -14.037 27.835 1.00 86.50 295 LEU A O 1
ATOM 2358 N N . LEU A 1 296 ? -21.233 -13.192 28.442 1.00 85.81 296 LEU A N 1
ATOM 2359 C CA . LEU A 1 296 ? -20.599 -13.433 27.140 1.00 85.81 296 LEU A CA 1
ATOM 2360 C C . LEU A 1 296 ? -20.259 -14.910 26.921 1.00 85.81 296 LEU A C 1
ATOM 2362 O O . LEU A 1 296 ? -20.458 -15.408 25.819 1.00 85.81 296 LEU A O 1
ATOM 2366 N N . PHE A 1 297 ? -19.819 -15.628 27.958 1.00 86.88 297 PHE A N 1
ATOM 2367 C CA . PHE A 1 297 ? -19.615 -17.079 27.878 1.00 86.88 297 PHE A CA 1
ATOM 2368 C C . PHE A 1 297 ? -20.921 -17.810 27.569 1.00 86.88 297 PHE A C 1
ATOM 2370 O O . PHE A 1 297 ? -20.938 -18.716 26.736 1.00 86.88 297 PHE A O 1
ATOM 2377 N N . TYR A 1 298 ? -22.028 -17.373 28.176 1.00 86.25 298 TYR A N 1
ATOM 2378 C CA . TYR A 1 298 ? -23.354 -17.870 27.831 1.00 86.25 298 TYR A CA 1
ATOM 2379 C C . TYR A 1 298 ? -23.750 -17.519 26.388 1.00 86.25 298 TYR A C 1
ATOM 2381 O O . TYR A 1 298 ? -24.289 -18.376 25.700 1.00 86.25 298 TYR A O 1
ATOM 2389 N N . TYR A 1 299 ? -23.453 -16.311 25.899 1.00 83.81 299 TYR A N 1
ATOM 2390 C CA . TYR A 1 299 ? -23.731 -15.929 24.507 1.00 83.81 299 TYR A CA 1
ATOM 2391 C C . TYR A 1 299 ? -22.983 -16.802 23.483 1.00 83.81 299 TYR A C 1
ATOM 2393 O O . TYR A 1 299 ? -23.531 -17.129 22.436 1.00 83.81 299 TYR A O 1
ATOM 2401 N N . GLU A 1 300 ? -21.748 -17.205 23.785 1.00 81.50 300 GLU A N 1
ATOM 2402 C CA . GLU A 1 300 ? -20.948 -18.069 22.910 1.00 81.50 300 GLU A CA 1
ATOM 2403 C C . GLU A 1 300 ? -21.390 -19.543 22.987 1.00 81.50 300 GLU A C 1
ATOM 2405 O O . GLU A 1 300 ? -21.669 -20.170 21.968 1.00 81.50 300 GLU A O 1
ATOM 2410 N N . GLU A 1 301 ? -21.478 -20.115 24.193 1.00 82.62 301 GLU A N 1
ATOM 2411 C CA . GLU A 1 301 ? -21.617 -21.570 24.385 1.00 82.62 301 GLU A CA 1
ATOM 2412 C C . GLU A 1 301 ? -23.014 -22.026 24.822 1.00 82.62 301 GLU A C 1
ATOM 2414 O O . GLU A 1 301 ? -23.264 -23.226 24.917 1.00 82.62 301 GLU A O 1
ATOM 2419 N N . HIS A 1 302 ? -23.921 -21.094 25.126 1.00 82.31 302 HIS A N 1
ATOM 2420 C CA . HIS A 1 302 ? -25.297 -21.364 25.561 1.00 82.31 302 HIS A CA 1
ATOM 2421 C C . HIS A 1 302 ? -25.390 -22.260 26.813 1.00 82.31 302 HIS A C 1
ATOM 2423 O O . HIS A 1 302 ? -26.386 -22.952 27.036 1.00 82.31 302 HIS A O 1
ATOM 2429 N N . ARG A 1 303 ? -24.359 -22.234 27.670 1.00 84.19 303 ARG A N 1
ATOM 2430 C CA . ARG A 1 303 ? -24.304 -23.022 28.910 1.00 84.19 303 ARG A CA 1
ATOM 2431 C C . ARG A 1 303 ? -25.149 -22.391 30.023 1.00 84.19 303 ARG A C 1
ATOM 2433 O O . ARG A 1 303 ? -24.821 -21.293 30.471 1.00 84.19 303 ARG A O 1
ATOM 2440 N N . PRO A 1 304 ? -26.185 -23.072 30.541 1.00 83.56 304 PRO A N 1
ATOM 2441 C CA . PRO A 1 304 ? -27.100 -22.486 31.525 1.00 83.56 304 PRO A CA 1
ATOM 2442 C C . PRO A 1 304 ? -26.420 -22.124 32.855 1.00 83.56 304 PRO A C 1
ATOM 2444 O O . PRO A 1 304 ? -26.851 -21.188 33.523 1.00 83.56 304 PRO A O 1
ATOM 2447 N N . GLU A 1 305 ? -25.335 -22.818 33.209 1.00 86.88 305 GLU A N 1
ATOM 2448 C CA . GLU A 1 305 ? -24.534 -22.559 34.413 1.00 86.88 305 GLU A CA 1
ATOM 2449 C C . GLU A 1 305 ? -23.955 -21.135 34.431 1.00 86.88 305 GLU A C 1
ATOM 2451 O O . GLU A 1 305 ? -23.972 -20.463 35.460 1.00 86.88 305 GLU A O 1
ATOM 2456 N N . GLU A 1 306 ? -23.510 -20.642 33.273 1.00 85.75 306 GLU A N 1
ATOM 2457 C CA . GLU A 1 306 ? -22.934 -19.302 33.123 1.00 85.75 306 GLU A CA 1
ATOM 2458 C C . GLU A 1 306 ? -24.003 -18.217 33.317 1.00 85.75 306 GLU A C 1
ATOM 2460 O O . GLU A 1 306 ? -23.782 -17.215 33.999 1.00 85.75 306 GLU A O 1
ATOM 2465 N N . LEU A 1 307 ? -25.209 -18.439 32.785 1.00 85.38 307 LEU A N 1
ATOM 2466 C CA . LEU A 1 307 ? -26.327 -17.519 32.988 1.00 85.38 307 LEU A CA 1
ATOM 2467 C C . LEU A 1 307 ? -26.750 -17.470 34.463 1.00 85.38 307 LEU A C 1
ATOM 2469 O O . LEU A 1 307 ? -26.982 -16.385 34.997 1.00 85.38 307 LEU A O 1
ATOM 2473 N N . GLN A 1 308 ? -26.802 -18.624 35.134 1.00 86.50 308 GLN A N 1
ATOM 2474 C CA . GLN A 1 308 ? -27.123 -18.694 36.558 1.00 86.50 308 GLN A CA 1
ATOM 2475 C C . GLN A 1 308 ? -26.073 -17.964 37.408 1.00 86.50 308 GLN A C 1
ATOM 2477 O O . GLN A 1 308 ? -26.435 -17.165 38.271 1.00 86.50 308 GLN A O 1
ATOM 2482 N N . ALA A 1 309 ? -24.783 -18.168 37.130 1.00 85.81 309 ALA A N 1
ATOM 2483 C CA . ALA A 1 309 ? -23.701 -17.477 37.830 1.00 85.81 309 ALA A CA 1
ATOM 2484 C C . ALA A 1 309 ? -23.787 -15.948 37.666 1.00 85.81 309 ALA A C 1
ATOM 2486 O O . ALA A 1 309 ? -23.601 -15.200 38.631 1.00 85.81 309 ALA A O 1
ATOM 2487 N N . ALA A 1 310 ? -24.117 -15.462 36.463 1.00 84.81 310 ALA A N 1
ATOM 2488 C CA . ALA A 1 310 ? -24.352 -14.038 36.233 1.00 84.81 310 ALA A CA 1
ATOM 2489 C C . ALA A 1 310 ? -25.547 -13.512 37.048 1.00 84.81 310 ALA A C 1
ATOM 2491 O O . ALA A 1 310 ? -25.450 -12.452 37.674 1.00 84.81 310 ALA A O 1
ATOM 2492 N N . ASP A 1 311 ? -26.653 -14.257 37.069 1.00 86.56 311 ASP A N 1
ATOM 2493 C CA . ASP A 1 311 ? -27.887 -13.884 37.764 1.00 86.56 311 ASP A CA 1
ATOM 2494 C C . ASP A 1 311 ? -27.720 -13.846 39.283 1.00 86.56 311 ASP A C 1
ATOM 2496 O O . ASP A 1 311 ? -28.203 -12.915 39.930 1.00 86.56 311 ASP A O 1
ATOM 2500 N N . GLU A 1 312 ? -26.971 -14.787 39.857 1.00 87.88 312 GLU A N 1
ATOM 2501 C CA . GLU A 1 312 ? -26.641 -14.793 41.284 1.00 87.88 312 GLU A CA 1
ATOM 2502 C C . GLU A 1 312 ? -25.846 -13.551 41.702 1.00 87.88 312 GLU A C 1
ATOM 2504 O O . GLU A 1 312 ? -26.050 -13.014 42.793 1.00 87.88 312 GLU A O 1
ATOM 2509 N N . ILE A 1 313 ? -24.946 -13.063 40.842 1.00 85.25 313 ILE A N 1
ATOM 2510 C CA . ILE A 1 313 ? -24.164 -11.853 41.117 1.00 85.25 313 ILE A CA 1
ATOM 2511 C C . ILE A 1 313 ? -25.038 -10.604 40.983 1.00 85.25 313 ILE A C 1
ATOM 2513 O O . ILE A 1 313 ? -24.981 -9.724 41.844 1.00 85.25 313 ILE A O 1
ATOM 2517 N N . ILE A 1 314 ? -25.845 -10.526 39.923 1.00 84.19 314 ILE A N 1
ATOM 2518 C CA . ILE A 1 314 ? -26.752 -9.396 39.678 1.00 84.19 314 ILE A CA 1
ATOM 2519 C C . ILE A 1 314 ? -27.805 -9.303 40.791 1.00 84.19 314 ILE A C 1
ATOM 2521 O O . ILE A 1 314 ? -28.112 -8.204 41.248 1.00 84.19 314 ILE A O 1
ATOM 2525 N N . GLY A 1 315 ? -28.300 -10.440 41.288 1.00 82.25 315 GLY A N 1
ATOM 2526 C CA . GLY A 1 315 ? -29.281 -10.505 42.373 1.00 82.25 315 GLY A CA 1
ATOM 2527 C C . GLY A 1 315 ? -28.781 -9.974 43.721 1.00 82.25 315 GLY A C 1
ATOM 2528 O O . GLY A 1 315 ? -29.594 -9.657 44.584 1.00 82.25 315 GLY A O 1
ATOM 2529 N N . ARG A 1 316 ? -27.461 -9.832 43.910 1.00 84.75 316 ARG A N 1
ATOM 2530 C CA . ARG A 1 316 ? -26.863 -9.229 45.119 1.00 84.75 316 ARG A CA 1
ATOM 2531 C C . ARG A 1 316 ? -26.818 -7.700 45.078 1.00 84.75 316 ARG A C 1
ATOM 2533 O O . ARG A 1 316 ? -26.373 -7.087 46.047 1.00 84.75 316 ARG A O 1
ATOM 2540 N N . TRP A 1 317 ? -27.186 -7.074 43.961 1.00 83.81 317 TRP A N 1
ATOM 2541 C CA . TRP A 1 317 ? -27.187 -5.617 43.841 1.00 83.81 317 TRP A CA 1
ATOM 2542 C C . TRP A 1 317 ? -28.422 -5.002 44.497 1.00 83.81 317 TRP A C 1
ATOM 2544 O O . TRP A 1 317 ? -29.484 -5.612 44.564 1.00 83.81 317 TRP A O 1
ATOM 2554 N N . ASP A 1 318 ? -28.278 -3.766 44.971 1.00 77.19 318 ASP A N 1
ATOM 2555 C CA . ASP A 1 318 ? -29.411 -2.988 45.460 1.00 77.19 318 ASP A CA 1
ATOM 2556 C C . ASP A 1 318 ? -30.347 -2.646 44.287 1.00 77.19 318 ASP A C 1
ATOM 2558 O O . ASP A 1 318 ? -29.942 -2.011 43.309 1.00 77.19 318 ASP A O 1
ATOM 2562 N N . ASN A 1 319 ? -31.604 -3.077 44.393 1.00 73.75 319 ASN A N 1
ATOM 2563 C CA . ASN A 1 319 ? -32.622 -2.914 43.357 1.00 73.75 319 ASN A CA 1
ATOM 2564 C C . ASN A 1 319 ? -33.278 -1.523 43.357 1.00 73.75 319 ASN A C 1
ATOM 2566 O O . ASN A 1 319 ? -34.126 -1.251 42.509 1.00 73.75 319 ASN A O 1
ATOM 2570 N N . THR A 1 320 ? -32.906 -0.638 44.286 1.00 74.06 320 THR A N 1
ATOM 2571 C CA . THR A 1 320 ? -33.471 0.716 44.369 1.00 74.06 320 THR A CA 1
ATOM 2572 C C . THR A 1 320 ? -32.753 1.714 43.458 1.00 74.06 320 THR A C 1
ATOM 2574 O O . THR A 1 320 ? -33.405 2.564 42.854 1.00 74.06 320 THR A O 1
ATOM 2577 N N . HIS A 1 321 ? -31.425 1.605 43.307 1.00 76.38 321 HIS A N 1
ATOM 2578 C CA . HIS A 1 321 ? -30.618 2.527 42.502 1.00 76.38 321 HIS A CA 1
ATOM 2579 C C . HIS A 1 321 ? -29.454 1.813 41.798 1.00 76.38 321 HIS A C 1
ATOM 2581 O O . HIS A 1 321 ? -28.411 1.552 42.391 1.00 76.38 321 HIS A O 1
ATOM 2587 N N . TYR A 1 322 ? -29.579 1.587 40.486 1.00 81.25 322 TYR A N 1
ATOM 2588 C CA . TYR A 1 322 ? -28.462 1.087 39.676 1.00 81.25 322 TYR A CA 1
ATOM 2589 C C . TYR A 1 322 ? -27.559 2.217 39.179 1.00 81.25 322 TYR A C 1
ATOM 2591 O O . TYR A 1 322 ? -28.031 3.171 38.542 1.00 81.25 322 TYR A O 1
ATOM 2599 N N . THR A 1 323 ? -26.251 2.045 39.373 1.00 83.19 323 THR A N 1
ATOM 2600 C CA . THR A 1 323 ? -25.206 2.874 38.755 1.00 83.19 323 THR A CA 1
ATOM 2601 C C . THR A 1 323 ? -25.188 2.703 37.231 1.00 83.19 323 THR A C 1
ATOM 2603 O O . THR A 1 323 ? -25.633 1.683 36.698 1.00 83.19 323 THR A O 1
ATOM 2606 N N . GLU A 1 324 ? -24.660 3.686 36.493 1.00 79.44 324 GLU A N 1
ATOM 2607 C CA . GLU A 1 324 ? -24.580 3.613 35.025 1.00 79.44 324 GLU A CA 1
ATOM 2608 C C . GLU A 1 324 ? -23.875 2.332 34.515 1.00 79.44 324 GLU A C 1
ATOM 2610 O O . GLU A 1 324 ? -24.417 1.688 33.611 1.00 79.44 324 GLU A O 1
ATOM 2615 N N . PRO A 1 325 ? -22.751 1.873 35.105 1.00 80.06 325 PRO A N 1
ATOM 2616 C CA . PRO A 1 325 ? -22.127 0.609 34.717 1.00 80.06 325 PRO A CA 1
ATOM 2617 C C . PRO A 1 325 ? -23.020 -0.618 34.954 1.00 80.06 325 PRO A C 1
ATOM 2619 O O . PRO A 1 325 ? -23.111 -1.472 34.076 1.00 80.06 325 PRO A O 1
ATOM 2622 N N . GLN A 1 326 ? -23.733 -0.696 36.085 1.00 83.69 326 GLN A N 1
ATOM 2623 C CA . GLN A 1 326 ? -24.670 -1.796 36.369 1.00 83.69 326 GLN A CA 1
ATOM 2624 C C . GLN A 1 326 ? -25.825 -1.830 35.361 1.00 83.69 326 GLN A C 1
ATOM 2626 O O . GLN A 1 326 ? -26.190 -2.898 34.873 1.00 83.69 326 GLN A O 1
ATOM 2631 N N . ARG A 1 327 ? -26.348 -0.661 34.962 1.00 84.06 327 ARG A N 1
ATOM 2632 C CA . ARG A 1 327 ? -27.378 -0.574 33.912 1.00 84.06 327 ARG A CA 1
ATOM 2633 C C . ARG A 1 327 ? -26.889 -1.129 32.573 1.00 84.06 327 ARG A C 1
ATOM 2635 O O . ARG A 1 327 ? -27.681 -1.731 31.853 1.00 84.06 327 ARG A O 1
ATOM 2642 N N . ARG A 1 328 ? -25.606 -0.958 32.227 1.00 81.81 328 ARG A N 1
ATOM 2643 C CA . ARG A 1 328 ? -25.026 -1.549 31.004 1.00 81.81 328 ARG A CA 1
ATOM 2644 C C . ARG A 1 328 ? -25.002 -3.078 31.073 1.00 81.81 328 ARG A C 1
ATOM 2646 O O . ARG A 1 328 ? -25.371 -3.715 30.092 1.00 81.81 328 ARG A O 1
ATOM 2653 N N . VAL A 1 329 ? -24.663 -3.657 32.228 1.00 84.06 329 VAL A N 1
ATOM 2654 C CA . VAL A 1 329 ? -24.712 -5.118 32.432 1.00 84.06 329 VAL A CA 1
ATOM 2655 C C . VAL A 1 329 ? -26.137 -5.650 32.273 1.00 84.06 329 VAL A C 1
ATOM 2657 O O . VAL A 1 329 ? -26.349 -6.634 31.571 1.00 84.06 329 VAL A O 1
ATOM 2660 N N . LEU A 1 330 ? -27.132 -4.964 32.844 1.00 85.00 330 LEU A N 1
ATOM 2661 C CA . LEU A 1 330 ? -28.540 -5.347 32.693 1.00 85.00 330 LEU A CA 1
ATOM 2662 C C . LEU A 1 330 ? -29.011 -5.280 31.230 1.00 85.00 330 LEU A C 1
ATOM 2664 O O . LEU A 1 330 ? -29.741 -6.164 30.783 1.00 85.00 330 LEU A O 1
ATOM 2668 N N . LYS A 1 331 ? -28.566 -4.273 30.463 1.00 84.50 331 LYS A N 1
ATOM 2669 C CA . LYS A 1 331 ? -28.842 -4.188 29.018 1.00 84.50 331 LYS A CA 1
ATOM 2670 C C . LYS A 1 331 ? -28.223 -5.355 28.248 1.00 84.50 331 LYS A C 1
ATOM 2672 O O . LYS A 1 331 ? -28.908 -5.944 27.418 1.00 84.50 331 LYS A O 1
ATOM 2677 N N . LEU A 1 332 ? -26.968 -5.704 28.541 1.00 83.12 332 LEU A N 1
ATOM 2678 C CA . LEU A 1 332 ? -26.304 -6.857 27.930 1.00 83.12 332 LEU A CA 1
ATOM 2679 C C . LEU A 1 332 ? -27.044 -8.157 28.264 1.00 83.12 332 LEU A C 1
ATOM 2681 O O . LEU A 1 332 ? -27.352 -8.927 27.365 1.00 83.12 332 LEU A O 1
ATOM 2685 N N . ARG A 1 333 ? -27.423 -8.368 29.530 1.00 84.62 333 ARG A N 1
ATOM 2686 C CA . ARG A 1 333 ? -28.231 -9.526 29.941 1.00 84.62 333 ARG A CA 1
ATOM 2687 C C . ARG A 1 333 ? -29.536 -9.616 29.150 1.00 84.62 333 ARG A C 1
ATOM 2689 O O . ARG A 1 333 ? -29.880 -10.682 28.644 1.00 84.62 333 ARG A O 1
ATOM 2696 N N . ALA A 1 334 ? -30.262 -8.505 29.027 1.00 83.94 334 ALA A N 1
ATOM 2697 C CA . ALA A 1 334 ? -31.518 -8.460 28.282 1.00 83.94 334 ALA A CA 1
ATOM 2698 C C . ALA A 1 334 ? -31.324 -8.763 26.787 1.00 83.94 334 ALA A C 1
ATOM 2700 O O . ALA A 1 334 ? -32.207 -9.347 26.170 1.00 83.94 334 ALA A O 1
ATOM 2701 N N . PHE A 1 335 ? -30.181 -8.387 26.211 1.00 82.50 335 PHE A N 1
ATOM 2702 C CA . PHE A 1 335 ? -29.822 -8.726 24.836 1.00 82.50 335 PHE A CA 1
ATOM 2703 C C . PHE A 1 335 ? -29.524 -10.224 24.681 1.00 82.50 335 PHE A C 1
ATOM 2705 O O . PHE A 1 335 ? -30.162 -10.900 23.878 1.00 82.50 335 PHE A O 1
ATOM 2712 N N . VAL A 1 336 ? -28.626 -10.760 25.510 1.00 81.38 336 VAL A N 1
ATOM 2713 C CA . VAL A 1 336 ? -28.184 -12.161 25.435 1.00 81.38 336 VAL A CA 1
ATOM 2714 C C . VAL A 1 336 ? -29.338 -13.143 25.689 1.00 81.38 336 VAL A C 1
ATOM 2716 O O . VAL A 1 336 ? -29.404 -14.204 25.085 1.00 81.38 336 VAL A O 1
ATOM 2719 N N . THR A 1 337 ? -30.292 -12.783 26.550 1.00 79.62 337 THR A N 1
ATOM 2720 C CA . THR A 1 337 ? -31.481 -13.614 26.823 1.00 79.62 337 THR A CA 1
ATOM 2721 C C . THR A 1 337 ? -32.575 -13.516 25.755 1.00 79.62 337 THR A C 1
ATOM 2723 O O . THR A 1 337 ? -33.410 -14.417 25.681 1.00 79.62 337 THR A O 1
ATOM 2726 N N . LYS A 1 338 ? -32.590 -12.448 24.941 1.00 75.12 338 LYS A N 1
ATOM 2727 C CA . LYS A 1 338 ? -33.547 -12.259 23.835 1.00 75.12 338 LYS A CA 1
ATOM 2728 C C . LYS A 1 338 ? -33.126 -12.962 22.546 1.00 75.12 338 LYS A C 1
ATOM 2730 O O . LYS A 1 338 ? -34.004 -13.438 21.838 1.00 75.12 338 LYS A O 1
ATOM 2735 N N . ASN A 1 339 ? -31.828 -13.033 22.257 1.00 59.44 339 ASN A N 1
ATOM 2736 C CA . ASN A 1 339 ? -31.282 -13.695 21.064 1.00 59.44 339 ASN A CA 1
ATOM 2737 C C . ASN A 1 339 ? -31.150 -15.220 21.242 1.00 59.44 339 ASN A C 1
ATOM 2739 O O . ASN A 1 339 ? -30.109 -15.788 20.933 1.00 59.44 339 ASN A O 1
ATOM 2743 N N . LYS A 1 340 ? -32.193 -15.859 21.782 1.00 52.00 340 LYS A N 1
ATOM 2744 C CA . LYS A 1 340 ? -32.278 -17.319 21.921 1.00 52.00 340 LYS A CA 1
ATOM 2745 C C . LYS A 1 340 ? -32.474 -18.029 20.590 1.00 52.00 340 LYS A C 1
ATOM 2747 O O . LYS A 1 340 ? -33.240 -17.494 19.756 1.00 52.00 340 LYS A O 1
#

pLDDT: mean 81.21, std 12.2, range [38.66, 96.0]

Radius of gyration: 29.87 Å; Cα contacts (8 Å, |Δi|>4): 458; chains: 1; bounding box: 69×46×85 Å

Sequence (340 aa):
MLPTKERQVLADDAMEQWYVFAVSYRKEIETRNELTARGFRAYIPMRYCLHSVGGKKTRQLQPAIAGLVFVRGKRKDLLDFRNTSKLRNYLFLKSHLMSDGTLKYIRIRDDDMSNFQRLNDVEGAQLTYYRPEELHIAKGSKVRIMDGPFEGITGIVQKLPGRHGRYLIVSLPDVAIATVSIKPLYVEPLNAKVKKSDNVEKDVWCLTQRALALLMESQDKSAALQDVGDNEMRLLMAALKGCKTFLPNDKARYHFAFYAARMALGEDAADDKAQLASLLPRLKANNLLLPVTHLLFYYEEHRPEELQAADEIIGRWDNTHYTEPQRRVLKLRAFVTKNK

Solvent-accessible surface area (backbone atoms only — not comparable to full-atom values): 19509 Å² total; per-residue (Å²): 134,84,58,75,67,61,57,51,58,57,52,55,49,72,43,73,41,35,35,38,33,40,31,48,94,81,41,42,68,61,50,40,51,55,39,41,76,72,72,38,55,54,49,66,60,64,38,80,41,82,42,73,60,96,86,45,77,42,83,41,82,41,68,63,55,82,38,46,34,40,35,42,43,29,55,59,62,53,54,51,43,39,74,71,41,97,54,34,96,39,48,41,74,40,58,45,81,43,98,86,73,44,76,48,66,50,69,50,54,70,68,50,50,52,44,48,48,56,64,62,68,32,85,89,62,73,68,48,75,39,48,60,88,76,49,85,77,68,99,50,50,38,27,31,23,73,49,70,90,52,48,76,38,57,30,32,60,45,70,53,88,100,50,89,67,41,27,44,34,39,66,45,84,93,62,35,30,41,31,34,79,50,70,84,89,31,66,44,71,74,54,62,79,55,66,64,54,92,49,60,70,62,51,36,50,51,40,32,54,50,19,51,47,56,63,71,63,76,89,85,72,61,68,73,62,50,55,54,53,52,50,53,48,53,50,50,54,54,16,50,62,89,62,90,64,89,49,70,66,53,42,34,48,45,28,47,21,52,25,43,35,25,55,56,70,75,45,93,32,64,70,34,45,55,57,27,61,72,39,56,84,76,51,61,93,87,44,71,64,56,39,51,49,25,44,49,52,21,64,74,67,68,42,66,66,32,46,50,56,20,48,60,56,59,68,71,51,68,89,87,69,74,52,74,71,56,51,52,49,54,52,50,50,56,47,55,69,66,72,113

Secondary structure (DSSP, 8-state):
---HHHHHHHHHTTS-EEEEEEESTT-HHHHHHHHHHTT-EEE--EEEEEEEETTEEEEEEEESSTTEEEEEE-HHHHHHHHHHSTTGGGEEE-EEEPTTS-EEE-EE-HHHHHHHHHHHTSTT---EEE-TTT----SPPEEEE-SSTTTT-EEEEEPPTT-SSEEEEEEETTTEEEEEEE-GGGEEES---PPPPS-HHHHHHHHHHHHHHHHH--S---HHHHHHHHHHHHHHHHHHTTPPP-SHHHHHHHHHHHHHHHHHHT---HHHHHHHHHHGGGS-TT-THHHHHHHHHHHHH--HHHHHHHHHHHTTS-SS---HHHHHHHHHHHHHHH--

Nearest PDB structures (foldseek):
  8pim-assembly1_P  TM=4.806E-01  e=3.305E-07  Escherichia coli
  5ond-assembly2_B  TM=6.275E-01  e=1.276E-04  Escherichia coli
  8pfg-assembly1_P  TM=7.516E-01  e=6.637E-04  Escherichia coli
  8pfj-assembly1_P  TM=7.544E-01  e=1.639E-03  Escherichia coli
  5ond-assembly1_A  TM=5.498E-01  e=1.665E-04  Escherichia coli

InterPro domains:
  IPR005824 KOW [SM00739] (136-163)
  IPR006645 NusG-like, N-terminal [PF02357] (17-116)
  IPR008991 Translation protein SH3-like domain superfamily [SSF50104] (127-169)
  IPR036735 NusG, N-terminal domain superfamily [G3DSA:3.30.70.940] (15-182)
  IPR036735 NusG, N-terminal domain superfamily [SSF82679] (15-119)

Mean predicted aligned error: 15.87 Å

Foldseek 3Di:
DDDPVVVVVVVLQVDKFKFKKFFPDQCQVVLQVLCVVVPKDKDFQWDWDFDQDPNDTDTDIGGLDGRIMIIIDGPVVVVVCLVPPPRVVGIDTDFDQDPVRDTHGQTFHPVLVVLVVLQSPQPPFPKDKDQPVGDDDPPAFWKAFCDDSNHRRIAGWDDDPPDPAIWGWRDGPRGMIIITGDDPLGIGGPDDPLAADPDLVVLLVVLQVLLLCLVLDDDDDDPSVVVVSLSVSVSSLSNPPPDDDDDLVSLLSNLNSQLSSCVSVVHDSPVSLVSNVVSLVVDDLLDLSQLQNLLVVCLVPVDVVSVVSSVVSLVPDDPPDDDPSNVVSVVSNVRSVVVD

Organism: NCBI:txid688246